Protein AF-A0A368H9A7-F1 (afdb_monomer_lite)

Secondary structure (DSSP, 8-state):
------SS---HHHHHHHHHH-B-TT---SEEEEEE--S--TTSPP---TBS--SEEEEEEETT---GGGS-TT-EEEEE-SS--HHHHHHHHHHHHSPPPP--SS-----PPP----EEEEEEEESTTTT-HHHHHHHHHHHHHHHHHHHHH-TT-EEEEEEEESS----HHHHHHT-BSSHHHHHHHHTT------SSPPPHHHHHHHHHH---TT---SEEEEEE--S--TTSPP---SS---SEEEEEE----

Foldseek 3Di:
DDDDDDPDDQDPQNVLVCQQADADPPQPEQEAEAEDQDQDCQPHAARHNPRHNHQEYEYEHEQQHDCPNNYDPQYHYQYAHNDGDVVSVVVRVCRRPPGGDDPDPDDDDDPDDPPDAALEEEEEEPALCPPVVVVLVVVLVVQLVVQQVSCVVRLQYWYFYDYFHQWDDDASVVSLVVTDNHSVSSNVVSVRTDGHDDPDTQDPQNNLVSQQADADPPLSGQEYEAEDQPPDCPPHDDNHRPHHNHPYYHYHHPDPD

pLDDT: mean 84.28, std 15.51, range [26.88, 98.06]

Structure (mmCIF, N/CA/C/O backbone):
data_AF-A0A368H9A7-F1
#
_entry.id   AF-A0A368H9A7-F1
#
loop_
_atom_site.group_PDB
_atom_site.id
_atom_site.type_symbol
_atom_site.label_atom_id
_atom_site.label_alt_id
_atom_site.label_comp_id
_atom_site.label_asym_id
_atom_site.label_entity_id
_atom_site.label_seq_id
_atom_site.pdbx_PDB_ins_code
_atom_site.Cartn_x
_atom_site.Cartn_y
_atom_site.Cartn_z
_atom_site.occupancy
_atom_site.B_iso_or_equiv
_atom_site.auth_seq_id
_atom_site.auth_comp_id
_atom_site.auth_asym_id
_atom_site.auth_atom_id
_atom_site.pdbx_PDB_model_num
ATOM 1 N N . MET A 1 1 ? 1.028 -13.524 -22.828 1.00 46.34 1 MET A N 1
ATOM 2 C CA . MET A 1 1 ? 0.717 -14.943 -22.575 1.00 46.34 1 MET A CA 1
ATOM 3 C C . MET A 1 1 ? 0.490 -15.567 -23.927 1.00 46.34 1 MET A C 1
ATOM 5 O O . MET A 1 1 ? -0.434 -15.137 -24.608 1.00 46.34 1 MET A O 1
ATOM 9 N N . ASP A 1 2 ? 1.355 -16.494 -24.313 1.00 58.50 2 ASP A N 1
ATOM 10 C CA . ASP A 1 2 ? 1.195 -17.240 -25.557 1.00 58.50 2 ASP A CA 1
ATOM 11 C C . ASP A 1 2 ? 0.226 -18.398 -25.306 1.00 58.50 2 ASP A C 1
ATOM 13 O O . ASP A 1 2 ? 0.235 -19.006 -24.234 1.00 58.50 2 ASP A O 1
ATOM 17 N N . TYR A 1 3 ? -0.682 -18.630 -26.251 1.00 75.88 3 TYR A N 1
ATOM 18 C CA . TYR A 1 3 ? -1.668 -19.700 -26.155 1.00 75.88 3 TYR A CA 1
ATOM 19 C C . TYR A 1 3 ? -1.078 -20.982 -26.737 1.00 75.88 3 TYR A C 1
ATOM 21 O O . TYR A 1 3 ? -0.715 -21.015 -27.912 1.00 75.88 3 TYR A O 1
ATOM 29 N N . GLU A 1 4 ? -1.029 -22.031 -25.923 1.00 81.50 4 GLU A N 1
ATOM 30 C CA . GLU A 1 4 ? -0.733 -23.388 -26.371 1.00 81.50 4 GLU A CA 1
ATOM 31 C C . GLU A 1 4 ? -2.031 -24.198 -26.401 1.00 81.50 4 GLU A C 1
ATOM 33 O O . GLU A 1 4 ? -2.772 -24.263 -25.415 1.00 81.50 4 GLU A O 1
ATOM 38 N N . GLU A 1 5 ? -2.326 -24.793 -27.554 1.00 81.75 5 GLU A N 1
ATOM 39 C CA . GLU A 1 5 ? -3.495 -25.647 -27.730 1.00 81.75 5 GLU A CA 1
ATOM 40 C C . GLU A 1 5 ? -3.264 -26.986 -27.017 1.00 81.75 5 GLU A C 1
ATOM 42 O O . GLU A 1 5 ? -2.227 -27.627 -27.185 1.00 81.75 5 GLU A O 1
ATOM 47 N N . MET A 1 6 ? -4.225 -27.396 -26.189 1.00 84.38 6 MET A N 1
ATOM 48 C CA . MET A 1 6 ? -4.141 -28.616 -25.389 1.00 84.38 6 MET A CA 1
ATOM 49 C C . MET A 1 6 ? -5.381 -29.472 -25.637 1.00 84.38 6 MET A C 1
ATOM 51 O O . MET A 1 6 ? -6.499 -29.014 -25.407 1.00 84.38 6 MET A O 1
ATOM 55 N N . ASP A 1 7 ? -5.177 -30.723 -26.058 1.00 81.38 7 ASP A N 1
ATOM 56 C CA . ASP A 1 7 ? -6.249 -31.625 -26.512 1.00 81.38 7 ASP A CA 1
ATOM 57 C C . ASP A 1 7 ? -7.302 -31.947 -25.439 1.00 81.38 7 ASP A C 1
ATOM 59 O O . ASP A 1 7 ? -8.456 -32.234 -25.754 1.00 81.38 7 ASP A O 1
ATOM 63 N N . ASN A 1 8 ? -6.922 -31.925 -24.158 1.00 82.75 8 ASN A N 1
ATOM 64 C CA . ASN A 1 8 ? -7.812 -32.280 -23.053 1.00 82.75 8 ASN A CA 1
ATOM 65 C C . ASN A 1 8 ? -7.681 -31.287 -21.885 1.00 82.75 8 ASN A C 1
ATOM 67 O O . ASN A 1 8 ? -6.998 -31.575 -20.895 1.00 82.75 8 ASN A O 1
ATOM 71 N N . PRO A 1 9 ? -8.291 -30.094 -21.995 1.00 85.88 9 PRO A N 1
ATOM 72 C CA . PRO A 1 9 ? -8.236 -29.088 -20.948 1.00 85.88 9 PRO A CA 1
ATOM 73 C C . PRO A 1 9 ? -9.013 -29.520 -19.702 1.00 85.88 9 PRO A C 1
ATOM 75 O O . PRO A 1 9 ? -10.075 -30.137 -19.776 1.00 85.88 9 PRO A O 1
ATOM 78 N N . LEU A 1 10 ? -8.508 -29.143 -18.525 1.00 87.62 10 LEU A N 1
ATOM 79 C CA . LEU A 1 10 ? -9.201 -29.398 -17.266 1.00 87.62 10 LEU A CA 1
ATOM 80 C C . LEU A 1 10 ? -10.522 -28.614 -17.222 1.00 87.62 10 LEU A C 1
ATOM 82 O O . LEU A 1 10 ? -10.540 -27.391 -17.089 1.00 87.62 10 LEU A O 1
ATOM 86 N N . HIS A 1 11 ? -11.646 -29.322 -17.300 1.00 91.31 11 HIS A N 1
ATOM 87 C CA . HIS A 1 11 ? -12.971 -28.711 -17.215 1.00 91.31 11 HIS A CA 1
ATOM 88 C C . HIS A 1 11 ? -13.277 -28.168 -15.810 1.00 91.31 11 HIS A C 1
ATOM 90 O O . HIS A 1 11 ? -12.861 -28.737 -14.802 1.00 91.31 11 HIS A O 1
ATOM 96 N N . THR A 1 12 ? -14.117 -27.129 -15.725 1.00 91.62 12 THR A N 1
ATOM 97 C CA . THR A 1 12 ? -14.517 -26.479 -14.459 1.00 91.62 12 THR A CA 1
ATOM 98 C C . THR A 1 12 ? -15.055 -27.469 -13.422 1.00 91.62 12 THR A C 1
ATOM 100 O O . THR A 1 12 ? -14.707 -27.382 -12.248 1.00 91.62 12 THR A O 1
ATOM 103 N N . LYS A 1 13 ? -15.848 -28.462 -13.848 1.00 93.38 13 LYS A N 1
ATOM 104 C CA . LYS A 1 13 ? -16.352 -29.528 -12.967 1.00 93.38 13 LYS A CA 1
ATOM 105 C C . LYS A 1 13 ? -15.222 -30.350 -12.342 1.00 93.38 13 LYS A C 1
ATOM 107 O O . LYS A 1 13 ? -15.250 -30.593 -11.139 1.00 93.38 13 LYS A O 1
ATOM 112 N N . ALA A 1 14 ? -14.241 -30.748 -13.149 1.00 92.88 14 ALA A N 1
ATOM 113 C CA . ALA A 1 14 ? -13.086 -31.512 -12.689 1.00 92.88 14 ALA A CA 1
ATOM 114 C C . ALA A 1 14 ? -12.177 -30.663 -11.785 1.00 92.88 14 ALA A C 1
ATOM 116 O O . ALA A 1 14 ? -11.682 -31.161 -10.779 1.00 92.88 14 ALA A O 1
ATOM 117 N N . ALA A 1 15 ? -12.029 -29.366 -12.076 1.00 94.19 15 ALA A N 1
ATOM 118 C CA . ALA A 1 15 ? -11.305 -28.436 -11.212 1.00 94.19 15 ALA A CA 1
ATOM 119 C C . ALA A 1 15 ? -11.956 -28.310 -9.823 1.00 94.19 15 ALA A C 1
ATOM 121 O O . ALA A 1 15 ? -11.265 -28.407 -8.812 1.00 94.19 15 ALA A O 1
ATOM 122 N N . ILE A 1 16 ? -13.286 -28.166 -9.752 1.00 94.88 16 ILE A N 1
ATOM 123 C CA . ILE A 1 16 ? -14.003 -28.118 -8.467 1.00 94.88 16 ILE A CA 1
ATOM 124 C C . ILE A 1 16 ? -13.878 -29.451 -7.716 1.00 94.88 16 ILE A C 1
ATOM 126 O O . ILE A 1 16 ? -13.700 -29.451 -6.503 1.00 94.88 16 ILE A O 1
ATOM 130 N N . GLN A 1 17 ? -13.925 -30.591 -8.411 1.00 94.19 17 GLN A N 1
ATOM 131 C CA . GLN A 1 17 ? -13.694 -31.898 -7.783 1.00 94.19 17 GLN A CA 1
ATOM 132 C C . GLN A 1 17 ? -12.288 -31.996 -7.179 1.00 94.19 17 GLN A C 1
ATOM 134 O O . GLN A 1 17 ? -12.159 -32.350 -6.012 1.00 94.19 17 GLN A O 1
ATOM 139 N N . ALA A 1 18 ? -11.255 -31.585 -7.919 1.00 93.81 18 ALA A N 1
ATOM 140 C CA . ALA A 1 18 ? -9.884 -31.560 -7.415 1.00 93.81 18 ALA A CA 1
ATOM 141 C C . ALA A 1 18 ? -9.729 -30.645 -6.187 1.00 93.81 18 ALA A C 1
ATOM 143 O O . ALA A 1 18 ? -9.066 -31.018 -5.223 1.00 93.81 18 ALA A O 1
ATOM 144 N N . ILE A 1 19 ? -10.386 -29.480 -6.189 1.00 94.38 19 ILE A N 1
ATOM 145 C CA . ILE A 1 19 ? -10.457 -28.583 -5.026 1.00 94.38 19 ILE A CA 1
ATOM 146 C C . ILE A 1 19 ? -11.149 -29.271 -3.842 1.00 94.38 19 ILE A C 1
ATOM 148 O O . ILE A 1 19 ? -10.686 -29.170 -2.710 1.00 94.38 19 ILE A O 1
ATOM 152 N N . ASN A 1 20 ? -12.246 -29.986 -4.081 1.00 94.19 20 ASN A N 1
ATOM 153 C CA . ASN A 1 20 ? -12.994 -30.658 -3.021 1.00 94.19 20 ASN A CA 1
ATOM 154 C C . ASN A 1 20 ? -12.208 -31.813 -2.379 1.00 94.19 20 ASN A C 1
ATOM 156 O O . ASN A 1 20 ? -12.362 -32.068 -1.180 1.00 94.19 20 ASN A O 1
ATOM 160 N N . ASP A 1 21 ? -11.362 -32.472 -3.172 1.00 93.38 21 ASP A N 1
ATOM 161 C CA . ASP A 1 21 ? -10.514 -33.589 -2.756 1.00 93.38 21 ASP A CA 1
ATOM 162 C C . ASP A 1 21 ? -9.164 -33.139 -2.173 1.00 93.38 21 ASP A C 1
ATOM 164 O O . ASP A 1 21 ? -8.462 -33.946 -1.551 1.00 93.38 21 ASP A O 1
ATOM 168 N N . MET A 1 22 ? -8.804 -31.858 -2.328 1.00 91.38 22 MET A N 1
ATOM 169 C CA . MET A 1 22 ? -7.530 -31.312 -1.863 1.00 91.38 22 MET A CA 1
ATOM 170 C C . MET A 1 22 ? -7.357 -31.479 -0.349 1.00 91.38 22 MET A C 1
ATOM 172 O O . MET A 1 22 ? -8.316 -31.384 0.420 1.00 91.38 22 MET A O 1
ATOM 176 N N . ARG A 1 23 ? -6.108 -31.685 0.081 1.00 91.00 23 ARG A N 1
ATOM 177 C CA . ARG A 1 23 ? -5.724 -31.786 1.494 1.00 91.00 23 ARG A CA 1
ATOM 178 C C . ARG A 1 23 ? -4.773 -30.667 1.873 1.00 91.00 23 ARG A C 1
ATOM 180 O O . ARG A 1 23 ? -3.846 -30.363 1.125 1.00 91.00 23 ARG A O 1
ATOM 187 N N . ASP A 1 24 ? -4.976 -30.109 3.058 1.00 87.75 24 ASP A N 1
ATOM 188 C CA . ASP A 1 24 ? -4.062 -29.137 3.652 1.00 87.75 24 ASP A CA 1
ATOM 189 C C . ASP A 1 24 ? -3.819 -29.471 5.125 1.00 87.75 24 ASP A C 1
ATOM 191 O O . ASP A 1 24 ? -4.250 -28.765 6.030 1.00 87.75 24 ASP A O 1
ATOM 195 N N . ASP A 1 25 ? -3.109 -30.576 5.359 1.00 84.75 25 ASP A N 1
ATOM 196 C CA . ASP A 1 25 ? -2.865 -31.137 6.698 1.00 84.75 25 ASP A CA 1
ATOM 197 C C . ASP A 1 25 ? -2.110 -30.175 7.640 1.00 84.75 25 ASP A C 1
ATOM 199 O O . ASP A 1 25 ? -2.072 -30.374 8.851 1.00 84.75 25 ASP A O 1
ATOM 203 N N . SER A 1 26 ? -1.483 -29.132 7.086 1.00 83.38 26 SER A N 1
ATOM 204 C CA . SER A 1 26 ? -0.755 -28.097 7.827 1.00 83.38 26 SER A CA 1
ATOM 205 C C . SER A 1 26 ? -1.545 -26.794 8.007 1.00 83.38 26 SER A C 1
ATOM 207 O O . SER A 1 26 ? -0.972 -25.832 8.516 1.00 83.38 26 SER A O 1
ATOM 209 N N . ASN A 1 27 ? -2.821 -26.739 7.593 1.00 82.44 27 ASN A N 1
ATOM 210 C CA . ASN A 1 27 ? -3.694 -25.560 7.697 1.00 82.44 27 ASN A CA 1
ATOM 211 C C . ASN A 1 27 ? -3.035 -24.261 7.186 1.00 82.44 27 ASN A C 1
ATOM 213 O O . ASN A 1 27 ? -3.071 -23.214 7.835 1.00 82.44 27 ASN A O 1
ATOM 217 N N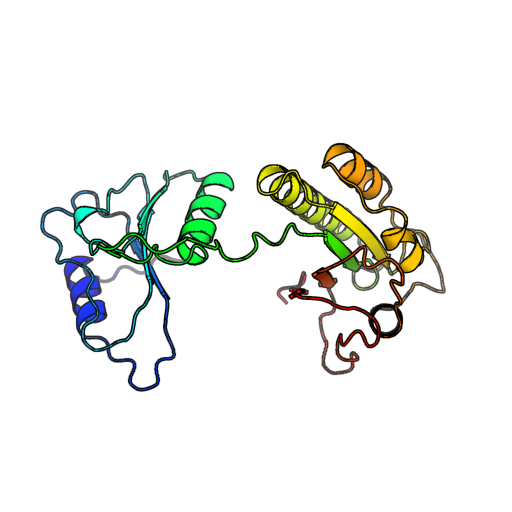 . ARG A 1 28 ? -2.378 -24.340 6.030 1.00 85.38 28 ARG A N 1
ATOM 218 C CA . ARG A 1 28 ? -1.684 -23.221 5.381 1.00 85.38 28 ARG A CA 1
ATOM 219 C C . ARG A 1 28 ? -2.641 -22.296 4.635 1.00 85.38 28 ARG A C 1
ATOM 221 O O . ARG A 1 28 ? -2.285 -21.150 4.371 1.00 85.38 28 ARG A O 1
ATOM 228 N N . ILE A 1 29 ? -3.822 -22.785 4.269 1.00 87.50 29 ILE A N 1
ATOM 229 C CA . ILE A 1 29 ? -4.813 -22.069 3.473 1.00 87.50 29 ILE A CA 1
ATOM 230 C C . ILE A 1 29 ? -6.062 -21.867 4.327 1.00 87.50 29 ILE A C 1
ATOM 232 O O . ILE A 1 29 ? -6.670 -22.827 4.778 1.00 87.50 29 ILE A O 1
ATOM 236 N N . ASN A 1 30 ? -6.477 -20.614 4.503 1.00 87.25 30 ASN A N 1
ATOM 237 C CA . ASN A 1 30 ? -7.733 -20.258 5.177 1.00 87.25 30 ASN A CA 1
ATOM 238 C C . ASN A 1 30 ? -8.748 -19.574 4.239 1.00 87.25 30 ASN A C 1
ATOM 240 O O . ASN A 1 30 ? -9.898 -19.349 4.617 1.00 87.25 30 ASN A O 1
ATOM 244 N N . CYS A 1 31 ? -8.338 -19.241 3.013 1.00 89.69 31 CYS A N 1
ATOM 245 C CA . CYS A 1 31 ? -9.157 -18.570 2.013 1.00 89.69 31 CYS A CA 1
ATOM 246 C C . CYS A 1 31 ? -8.920 -19.199 0.639 1.00 89.69 31 CYS A C 1
ATOM 248 O O . CYS A 1 31 ? -7.778 -19.302 0.193 1.00 89.69 31 CYS A O 1
ATOM 250 N N . LEU A 1 32 ? -9.998 -19.592 -0.035 1.00 93.94 32 LEU A N 1
ATOM 251 C CA . LEU A 1 32 ? -9.979 -20.080 -1.409 1.00 93.94 32 LEU A CA 1
ATOM 252 C C . LEU A 1 32 ? -10.663 -19.060 -2.319 1.00 93.94 32 LEU A C 1
ATOM 254 O O . LEU A 1 32 ? -11.802 -18.671 -2.062 1.00 93.94 32 LEU A O 1
ATOM 258 N N . VAL A 1 33 ? -9.987 -18.660 -3.397 1.00 95.81 33 VAL A N 1
ATOM 259 C CA . VAL A 1 33 ? -10.535 -17.753 -4.415 1.00 95.81 33 VAL A CA 1
ATOM 260 C C . VAL A 1 33 ? -10.596 -18.483 -5.753 1.00 95.81 33 VAL A C 1
ATOM 262 O O . VAL A 1 33 ? -9.569 -18.906 -6.278 1.00 95.81 33 VAL A O 1
ATOM 265 N N . PHE A 1 34 ? -11.799 -18.652 -6.297 1.00 96.12 34 PHE A N 1
ATOM 266 C CA . PHE A 1 34 ? -12.061 -19.412 -7.516 1.00 96.12 34 PHE A CA 1
ATOM 267 C C . PHE A 1 34 ? -12.532 -18.492 -8.642 1.00 96.12 34 PHE A C 1
ATOM 269 O O . PHE A 1 34 ? -13.633 -17.958 -8.574 1.00 96.12 34 PHE A O 1
ATOM 276 N N . PHE A 1 35 ? -11.726 -18.324 -9.689 1.00 94.25 35 PHE A N 1
ATOM 277 C CA . PHE A 1 35 ? -12.099 -17.542 -10.870 1.00 94.25 35 PHE A CA 1
ATOM 278 C C . PHE A 1 35 ? -12.665 -18.455 -11.958 1.00 94.25 35 PHE A C 1
ATOM 280 O O . PHE A 1 35 ? -12.060 -19.474 -12.293 1.00 94.25 35 PHE A O 1
ATOM 287 N N . SER A 1 36 ? -13.809 -18.096 -12.541 1.00 90.81 36 SER A N 1
ATOM 288 C CA . SER A 1 36 ? -14.383 -18.850 -13.659 1.00 90.81 36 SER A CA 1
ATOM 289 C C . SER A 1 36 ? -15.215 -17.973 -14.585 1.00 90.81 36 SER A C 1
ATOM 291 O O . SER A 1 36 ? -15.968 -17.124 -14.125 1.00 90.81 36 SER A O 1
ATOM 293 N N . ALA A 1 37 ? -15.113 -18.218 -15.891 1.00 89.12 37 ALA A N 1
ATOM 294 C CA . ALA A 1 37 ? -15.945 -17.595 -16.924 1.00 89.12 37 ALA A CA 1
ATOM 295 C C . ALA A 1 37 ? -17.101 -18.508 -17.392 1.00 89.12 37 ALA A C 1
ATOM 297 O O . ALA A 1 37 ? -17.666 -18.293 -18.468 1.00 89.12 37 ALA A O 1
ATOM 298 N N . VAL A 1 38 ? -17.414 -19.575 -16.641 1.00 88.75 38 VAL A N 1
ATOM 299 C CA . VAL A 1 38 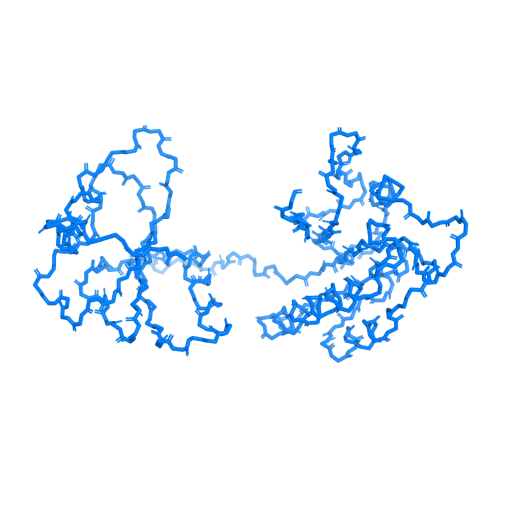? -18.442 -20.554 -17.027 1.00 88.75 38 VAL A CA 1
ATOM 300 C C . VAL A 1 38 ? -19.811 -19.882 -17.162 1.00 88.75 38 VAL A C 1
ATOM 302 O O . VAL A 1 38 ? -20.247 -19.147 -16.283 1.00 88.75 38 VAL A O 1
ATOM 305 N N . LYS A 1 39 ? -20.491 -20.123 -18.287 1.00 82.94 39 LYS A N 1
ATOM 306 C CA . LYS A 1 39 ? -21.781 -19.480 -18.586 1.00 82.94 39 LYS A CA 1
ATOM 307 C C . LYS A 1 39 ? -22.975 -20.171 -17.942 1.00 82.94 39 LYS A C 1
ATOM 309 O O . LYS A 1 39 ? -23.963 -19.509 -17.657 1.00 82.94 39 LYS A O 1
ATOM 314 N N . ASP A 1 40 ? -22.867 -21.473 -17.694 1.00 82.44 40 ASP A N 1
ATOM 315 C CA . ASP A 1 40 ? -23.868 -22.244 -16.961 1.00 82.44 40 ASP A CA 1
ATOM 316 C C . ASP A 1 40 ? -23.196 -23.047 -15.847 1.00 82.44 40 ASP A C 1
ATOM 318 O O . ASP A 1 40 ? -22.456 -24.003 -16.093 1.00 82.44 40 ASP A O 1
ATOM 322 N N . ALA A 1 41 ? -23.456 -22.633 -14.611 1.00 86.12 41 ALA A N 1
ATOM 323 C CA . ALA A 1 41 ? -22.941 -23.271 -13.411 1.00 86.12 41 ALA A CA 1
ATOM 324 C C . ALA A 1 41 ? -23.926 -24.279 -12.785 1.00 86.12 41 ALA A C 1
ATOM 326 O O . ALA A 1 41 ? -23.575 -24.947 -11.815 1.00 86.12 41 ALA A O 1
ATOM 327 N N . SER A 1 42 ? -25.131 -24.447 -13.340 1.00 83.00 42 SER A N 1
ATOM 328 C CA . SER A 1 42 ? -26.225 -25.227 -12.733 1.00 83.00 42 SER A CA 1
ATOM 329 C C . SER A 1 42 ? -25.896 -26.715 -12.553 1.00 83.00 42 SER A C 1
ATOM 331 O O . SER A 1 42 ? -26.413 -27.369 -11.653 1.00 83.00 42 SER A O 1
ATOM 333 N N . ASN A 1 43 ? -25.019 -27.255 -13.406 1.00 88.12 43 ASN A N 1
ATOM 334 C CA . ASN A 1 43 ? -24.586 -28.658 -13.382 1.00 88.12 43 ASN A CA 1
ATOM 335 C C . ASN A 1 43 ? -23.226 -28.868 -12.692 1.00 88.12 43 ASN A C 1
ATOM 337 O O . ASN A 1 43 ? -22.668 -29.975 -12.725 1.00 88.12 43 ASN A O 1
ATOM 341 N N . LEU A 1 44 ? -22.654 -27.809 -12.114 1.00 92.12 44 LEU A N 1
ATOM 342 C CA . LEU A 1 44 ? -21.384 -27.881 -11.410 1.00 92.12 44 LEU A CA 1
ATOM 343 C C . LEU A 1 44 ? -21.596 -28.314 -9.955 1.00 92.12 44 LEU A C 1
ATOM 345 O O . LEU A 1 44 ? -22.583 -27.936 -9.325 1.00 92.12 44 LEU A O 1
ATOM 349 N N . PRO A 1 45 ? -20.676 -29.117 -9.398 1.00 93.69 45 PRO A N 1
ATOM 350 C CA . PRO A 1 45 ? -20.701 -29.423 -7.980 1.00 93.69 45 PRO A CA 1
ATOM 351 C C . PRO A 1 45 ? -20.408 -28.164 -7.161 1.00 93.69 45 PRO A C 1
ATOM 353 O O . PRO A 1 45 ? -19.708 -27.256 -7.605 1.00 93.69 45 PRO A O 1
ATOM 356 N N . GLN A 1 46 ? -20.900 -28.153 -5.928 1.00 95.00 46 GLN A N 1
ATOM 357 C CA . GLN A 1 46 ? -20.564 -27.122 -4.959 1.00 95.00 46 GLN A CA 1
ATOM 358 C C . GLN A 1 46 ? -19.090 -27.241 -4.529 1.00 95.00 46 GLN A C 1
ATOM 360 O O . GLN A 1 46 ? -18.588 -28.349 -4.313 1.00 95.00 46 GLN A O 1
ATOM 365 N N . ILE A 1 47 ? -18.407 -26.109 -4.369 1.00 94.31 47 ILE A N 1
ATOM 366 C CA . ILE A 1 47 ? -17.058 -25.999 -3.813 1.00 94.31 47 ILE A CA 1
ATOM 367 C C . ILE A 1 47 ? -17.156 -26.208 -2.300 1.00 94.31 47 ILE A C 1
ATOM 369 O O . ILE A 1 47 ? -17.695 -25.384 -1.564 1.00 94.31 47 ILE A O 1
ATOM 373 N N . ASN A 1 48 ? -16.659 -27.345 -1.837 1.00 91.88 48 ASN A N 1
ATOM 374 C CA . ASN A 1 48 ? -16.660 -27.763 -0.446 1.00 91.88 48 ASN A CA 1
ATOM 375 C C . ASN A 1 48 ? -15.436 -28.659 -0.167 1.00 91.88 48 ASN A C 1
ATOM 377 O O . ASN A 1 48 ? -15.560 -29.889 -0.199 1.00 91.88 48 ASN A O 1
ATOM 381 N N . PRO A 1 49 ? -14.253 -28.062 0.073 1.00 90.50 49 PRO A N 1
ATOM 382 C CA . PRO A 1 49 ? -13.030 -28.787 0.407 1.00 90.50 49 PRO A CA 1
ATOM 383 C C . PRO A 1 49 ? -13.174 -29.485 1.757 1.00 90.50 49 PRO A C 1
ATOM 385 O O . PRO A 1 49 ? -13.074 -28.864 2.809 1.00 90.50 49 PRO A O 1
ATOM 388 N N . LYS A 1 50 ? -13.432 -30.795 1.742 1.00 83.50 50 LYS A N 1
ATOM 389 C CA . LYS A 1 50 ? -13.729 -31.543 2.978 1.00 83.50 50 LYS A CA 1
ATOM 390 C C . LYS A 1 50 ? -12.487 -31.832 3.813 1.00 83.50 50 LYS A C 1
ATOM 392 O O . LYS A 1 50 ? -12.599 -32.027 5.019 1.00 83.50 50 LYS A O 1
ATOM 397 N N . ASN A 1 51 ? -11.323 -31.879 3.168 1.00 87.38 51 ASN A N 1
ATOM 398 C CA . ASN A 1 51 ? -10.055 -32.241 3.799 1.00 87.38 51 ASN A CA 1
ATOM 399 C C . ASN A 1 51 ? -9.113 -31.033 3.974 1.00 87.38 51 ASN A C 1
ATOM 401 O O . ASN A 1 51 ? -7.914 -31.212 4.187 1.00 87.38 51 ASN A O 1
ATOM 405 N N . ALA A 1 52 ? -9.637 -29.809 3.867 1.00 87.06 52 ALA A N 1
ATOM 406 C CA . ALA A 1 52 ? -8.901 -28.572 4.107 1.00 87.06 52 ALA A CA 1
ATOM 407 C C . ALA A 1 52 ? -9.756 -27.623 4.956 1.00 87.06 52 ALA A C 1
ATOM 409 O O . ALA A 1 52 ? -10.949 -27.458 4.700 1.00 87.06 52 ALA A O 1
ATOM 410 N N . GLN A 1 53 ? -9.161 -26.996 5.973 1.00 84.81 53 GLN A N 1
ATOM 411 C CA . GLN A 1 53 ? -9.865 -26.056 6.851 1.00 84.81 53 GLN A CA 1
ATOM 412 C C . GLN A 1 53 ? -9.964 -24.674 6.197 1.00 84.81 53 GLN A C 1
ATOM 414 O O . GLN A 1 53 ? -9.221 -23.753 6.520 1.00 84.81 53 GLN A O 1
ATOM 419 N N . ILE A 1 54 ? -10.887 -24.542 5.246 1.00 88.00 54 ILE A N 1
ATOM 420 C CA . ILE A 1 54 ? -11.117 -23.289 4.528 1.00 88.00 54 ILE A CA 1
ATOM 421 C C . ILE A 1 54 ? -12.207 -22.477 5.230 1.00 88.00 54 ILE A C 1
ATOM 423 O O . ILE A 1 54 ? -13.391 -22.802 5.153 1.00 88.00 54 ILE A O 1
ATOM 427 N N . ASP A 1 55 ? -11.810 -21.379 5.871 1.00 85.81 55 ASP A N 1
ATOM 428 C CA . ASP A 1 55 ? -12.736 -20.468 6.553 1.00 85.81 55 ASP A CA 1
ATOM 429 C C . ASP A 1 55 ? -13.575 -19.646 5.567 1.00 85.81 55 ASP A C 1
ATOM 431 O O . ASP A 1 55 ? -14.685 -19.205 5.884 1.00 85.81 55 ASP A O 1
ATOM 435 N N . LYS A 1 56 ? -13.029 -19.390 4.371 1.00 87.75 56 LYS A N 1
ATOM 436 C CA . LYS A 1 56 ? -13.633 -18.496 3.386 1.00 87.75 56 LYS A CA 1
ATOM 437 C C . LYS A 1 56 ? -13.475 -18.991 1.960 1.00 87.75 56 LYS A C 1
ATOM 439 O O . LYS A 1 56 ? -12.375 -19.309 1.521 1.00 87.75 56 LYS A O 1
ATOM 444 N N . ILE A 1 57 ? -14.576 -18.956 1.217 1.00 93.56 57 ILE A N 1
ATOM 445 C CA . ILE A 1 57 ? -14.603 -19.272 -0.210 1.00 93.56 57 ILE A CA 1
ATOM 446 C C . ILE A 1 57 ? -15.167 -18.067 -0.956 1.00 93.56 57 ILE A C 1
ATOM 448 O O . ILE A 1 57 ? -16.277 -17.619 -0.669 1.00 93.56 57 ILE A O 1
ATOM 452 N N . VAL A 1 58 ? -14.400 -17.544 -1.907 1.00 94.12 58 VAL A N 1
ATOM 453 C CA . VAL A 1 58 ? -14.809 -16.467 -2.810 1.00 94.12 58 VAL A CA 1
ATOM 454 C C . VAL A 1 58 ? -14.828 -17.019 -4.231 1.00 94.12 58 VAL A C 1
ATOM 456 O O . VAL A 1 58 ? -13.813 -17.528 -4.694 1.00 94.12 58 VAL A O 1
ATOM 459 N N . ALA A 1 59 ? -15.952 -16.923 -4.939 1.00 94.25 59 ALA A N 1
ATOM 460 C CA . ALA A 1 59 ? -16.020 -17.252 -6.362 1.00 94.25 59 ALA A CA 1
ATOM 461 C C . ALA A 1 59 ? -16.158 -15.972 -7.191 1.00 94.25 59 ALA A C 1
ATOM 463 O O . ALA A 1 59 ? -17.087 -15.193 -6.987 1.00 94.25 59 ALA A O 1
ATOM 464 N N . VAL A 1 60 ? -15.236 -15.763 -8.127 1.00 95.06 60 VAL A N 1
ATOM 465 C CA . VAL A 1 60 ? -15.210 -14.612 -9.026 1.00 95.06 60 VAL A CA 1
ATOM 466 C C . VAL A 1 60 ? -15.658 -15.040 -10.421 1.00 95.06 60 VAL A C 1
ATOM 468 O O . VAL A 1 60 ? -14.951 -15.758 -11.132 1.00 95.06 60 VAL A O 1
ATOM 471 N N . GLY A 1 61 ? -16.853 -14.604 -10.803 1.00 91.31 61 GLY A N 1
ATOM 472 C CA . GLY A 1 61 ? -17.443 -14.849 -12.109 1.00 91.31 61 GLY A CA 1
ATOM 473 C C . GLY A 1 61 ? -16.931 -13.855 -13.141 1.00 91.31 61 GLY A C 1
ATOM 474 O O . GLY A 1 61 ? -17.307 -12.688 -13.114 1.00 91.31 61 GLY A O 1
ATOM 475 N N . LEU A 1 62 ? -16.080 -14.311 -14.054 1.00 88.00 62 LEU A N 1
ATOM 476 C CA . LEU A 1 62 ? -15.565 -13.506 -15.158 1.00 88.00 62 LEU A CA 1
ATOM 477 C C . LEU A 1 62 ? -16.612 -13.376 -16.268 1.00 88.00 62 LEU A C 1
ATOM 479 O O . LEU A 1 62 ? -17.369 -14.310 -16.534 1.00 88.00 62 LEU A O 1
ATOM 483 N N . ASP A 1 63 ? -16.615 -12.231 -16.951 1.00 85.44 63 ASP A N 1
ATOM 484 C CA . ASP A 1 63 ? -17.561 -11.930 -18.031 1.00 85.44 63 ASP A CA 1
ATOM 485 C C . ASP A 1 63 ? -19.024 -12.152 -17.603 1.00 85.44 63 ASP A C 1
ATOM 487 O O . ASP A 1 63 ? -19.805 -12.843 -18.266 1.00 85.44 63 ASP A O 1
ATOM 491 N N . ASN A 1 64 ? -19.355 -11.584 -16.441 1.00 76.94 64 ASN A N 1
ATOM 492 C CA . ASN A 1 64 ? -20.663 -11.629 -15.792 1.00 76.94 64 ASN A CA 1
ATOM 493 C C . ASN A 1 64 ? -21.185 -13.047 -15.484 1.00 76.94 64 ASN A C 1
ATOM 495 O O . ASN A 1 64 ? -22.394 -13.252 -15.385 1.00 76.94 64 ASN A O 1
ATOM 499 N N . ALA A 1 65 ? -20.300 -14.040 -15.349 1.00 83.56 65 ALA A N 1
ATOM 500 C CA . ALA A 1 65 ? -20.693 -15.375 -14.907 1.00 83.56 65 ALA A CA 1
ATOM 501 C C . ALA A 1 65 ? -21.299 -15.332 -13.489 1.00 83.56 65 ALA A C 1
ATOM 503 O O . ALA A 1 65 ? -20.803 -14.617 -12.612 1.00 83.56 65 ALA A O 1
ATOM 504 N N . ASP A 1 66 ? -22.359 -16.110 -13.261 1.00 84.00 66 ASP A N 1
ATOM 505 C CA . ASP A 1 66 ? -22.961 -16.296 -11.938 1.00 84.00 66 ASP A CA 1
ATOM 506 C C . ASP A 1 66 ? -22.485 -17.619 -11.329 1.00 84.00 66 ASP A C 1
ATOM 508 O O . ASP A 1 66 ? -22.743 -18.702 -11.854 1.00 84.00 66 ASP A O 1
ATOM 512 N N . LEU A 1 67 ? -21.771 -17.514 -10.208 1.00 88.44 67 LEU A N 1
ATOM 513 C CA . LEU A 1 67 ? -21.182 -18.643 -9.490 1.00 88.44 67 LEU A CA 1
ATOM 514 C C . LEU A 1 67 ? -21.847 -18.890 -8.128 1.00 88.44 67 LEU A C 1
ATOM 516 O O . LEU A 1 67 ? -21.338 -19.685 -7.341 1.00 88.44 67 LEU A O 1
ATOM 520 N N . ASN A 1 68 ? -22.980 -18.249 -7.821 1.00 84.56 68 ASN A N 1
ATOM 521 C CA . ASN A 1 68 ? -23.657 -18.453 -6.534 1.00 84.56 68 ASN A CA 1
ATOM 522 C C . ASN A 1 68 ? -24.023 -19.925 -6.295 1.00 84.56 68 ASN A C 1
ATOM 524 O O . ASN A 1 68 ? -23.873 -20.430 -5.187 1.00 84.56 68 ASN A O 1
ATOM 528 N N . VAL A 1 69 ? -24.446 -20.632 -7.346 1.00 83.62 69 VAL A N 1
ATOM 529 C CA . VAL A 1 69 ? -24.884 -22.036 -7.266 1.00 83.62 69 VAL A CA 1
ATOM 530 C C . VAL A 1 69 ? -23.763 -23.019 -6.914 1.00 83.62 69 VAL A C 1
ATOM 532 O O . VAL A 1 69 ? -24.049 -24.116 -6.442 1.00 83.62 69 VAL A O 1
ATOM 535 N N . VAL A 1 70 ? -22.494 -22.639 -7.108 1.00 89.69 70 VAL A N 1
ATOM 536 C CA . VAL A 1 70 ? -21.345 -23.490 -6.756 1.00 89.69 70 VAL A CA 1
ATOM 537 C C . VAL A 1 70 ? -20.781 -23.185 -5.375 1.00 89.69 70 VAL A C 1
ATOM 539 O O . VAL A 1 70 ? -19.832 -23.838 -4.952 1.00 89.69 70 VAL A O 1
ATOM 542 N N . LEU A 1 71 ? -21.325 -22.214 -4.648 1.00 88.38 71 LEU A N 1
ATOM 543 C CA . LEU A 1 71 ? -20.817 -21.832 -3.335 1.00 88.38 71 LEU A CA 1
ATOM 544 C C . LEU A 1 71 ? -21.612 -22.478 -2.193 1.00 88.38 71 LEU A C 1
ATOM 546 O O . LEU A 1 71 ? -22.812 -22.718 -2.318 1.00 88.38 71 LEU A O 1
ATOM 550 N N . PRO A 1 72 ? -20.971 -22.736 -1.040 1.00 85.75 72 PRO A N 1
ATOM 551 C CA . PRO A 1 72 ? -21.694 -22.986 0.198 1.00 85.75 72 PRO A CA 1
ATOM 552 C C . PRO A 1 72 ? -22.372 -21.719 0.711 1.00 85.75 72 PRO A C 1
ATOM 554 O O . PRO A 1 72 ? -22.048 -20.606 0.305 1.00 85.75 72 PRO A O 1
ATOM 557 N N . SER A 1 73 ? -23.275 -21.883 1.678 1.00 75.81 73 SER A N 1
ATOM 558 C CA . SER A 1 73 ? -24.049 -20.787 2.274 1.00 75.81 73 SER A CA 1
ATOM 559 C C . SER A 1 73 ? -23.202 -19.667 2.896 1.00 75.81 73 SER A C 1
ATOM 561 O O . SER A 1 73 ? -23.702 -18.565 3.093 1.00 75.81 73 SER A O 1
ATOM 563 N N . ASN A 1 74 ? -21.943 -19.941 3.245 1.00 73.62 74 ASN A N 1
ATOM 564 C CA . ASN A 1 74 ? -20.979 -18.976 3.783 1.00 73.62 74 ASN A CA 1
ATOM 565 C C . ASN A 1 74 ? -19.974 -18.450 2.737 1.00 73.62 74 ASN A C 1
ATOM 567 O O . ASN A 1 74 ? -19.080 -17.682 3.096 1.00 73.62 74 ASN A O 1
ATOM 571 N N . GLY A 1 75 ? -20.083 -18.880 1.478 1.00 83.94 75 GLY A N 1
ATOM 572 C CA . GLY A 1 75 ? -19.262 -18.390 0.376 1.00 83.94 75 GLY A CA 1
ATOM 573 C C . GLY A 1 75 ? -19.723 -17.022 -0.130 1.00 83.94 75 GLY A C 1
ATOM 574 O O . GLY A 1 75 ? -20.852 -16.598 0.114 1.00 83.94 75 GLY A O 1
ATOM 575 N N . ILE A 1 76 ? -18.844 -16.321 -0.847 1.00 88.75 76 ILE A N 1
ATOM 576 C CA . ILE A 1 76 ? -19.135 -15.014 -1.451 1.00 88.75 76 ILE A CA 1
ATOM 577 C C . ILE A 1 76 ? -18.937 -15.107 -2.964 1.00 88.75 76 ILE A C 1
ATOM 579 O O . ILE A 1 76 ? -17.834 -15.401 -3.419 1.00 88.75 76 ILE A O 1
ATOM 583 N N . ALA A 1 77 ? -19.980 -14.830 -3.747 1.00 90.00 77 ALA A N 1
ATOM 584 C CA . ALA A 1 77 ? -19.852 -14.660 -5.192 1.00 90.00 77 ALA A CA 1
ATOM 585 C C . ALA A 1 77 ? -19.629 -13.183 -5.534 1.00 90.00 77 ALA A C 1
ATOM 587 O O . ALA A 1 77 ? -20.312 -12.306 -5.003 1.00 90.00 77 ALA A O 1
ATOM 588 N N . VAL A 1 78 ? -18.706 -12.914 -6.452 1.00 89.94 78 VAL A N 1
ATOM 589 C CA . VAL A 1 78 ? -18.502 -11.598 -7.066 1.00 89.94 78 VAL A CA 1
ATOM 590 C C . VAL A 1 78 ? -18.523 -11.789 -8.574 1.00 89.94 78 VAL A C 1
ATOM 592 O O . VAL A 1 78 ? -17.732 -12.561 -9.102 1.00 89.94 78 VAL A O 1
ATOM 595 N N . SER A 1 79 ? -19.425 -11.113 -9.277 1.00 85.25 79 SER A N 1
ATOM 596 C CA . SER A 1 79 ? -19.474 -11.155 -10.740 1.00 85.25 79 SER A CA 1
ATOM 597 C C . SER A 1 79 ? -18.820 -9.900 -11.302 1.00 85.25 79 SER A C 1
ATOM 599 O O . SER A 1 79 ? -19.097 -8.800 -10.822 1.00 85.25 79 SER A O 1
ATOM 601 N N . VAL A 1 80 ? -17.933 -10.060 -12.283 1.00 81.00 80 VAL A N 1
ATOM 602 C CA . VAL A 1 80 ? -17.198 -8.957 -12.906 1.00 81.00 80 VAL A CA 1
ATOM 603 C C . VAL A 1 80 ? -17.369 -8.980 -14.427 1.00 81.00 80 VAL A C 1
ATOM 605 O O . VAL A 1 80 ? -17.324 -10.052 -15.043 1.00 81.00 80 VAL A O 1
ATOM 608 N N . PRO A 1 81 ? -17.554 -7.817 -15.072 1.00 74.06 81 PRO A N 1
ATOM 609 C CA . PRO A 1 81 ? -17.666 -7.744 -16.522 1.00 74.06 81 PRO A CA 1
ATOM 610 C C . PRO A 1 81 ? -16.324 -8.052 -17.197 1.00 74.06 81 PRO A C 1
ATOM 612 O O . PRO A 1 81 ? -15.260 -7.955 -16.587 1.00 74.06 81 PRO A O 1
ATOM 615 N N . LYS A 1 82 ? -16.363 -8.384 -18.494 1.00 72.00 82 LYS A N 1
ATOM 616 C CA . LYS A 1 82 ? -15.158 -8.619 -19.312 1.00 72.00 82 LYS A CA 1
ATOM 617 C C . LYS A 1 82 ? -14.182 -7.437 -19.282 1.00 72.00 82 LYS A C 1
ATOM 619 O O . LYS A 1 82 ? -12.973 -7.638 -19.257 1.00 72.00 82 LYS A O 1
ATOM 624 N N . HIS A 1 83 ? -14.724 -6.221 -19.273 1.00 72.69 83 HIS A N 1
ATOM 625 C CA . HIS A 1 83 ? -13.987 -4.977 -19.075 1.00 72.69 83 HIS A CA 1
ATOM 626 C C . HIS A 1 83 ? -14.268 -4.477 -17.662 1.00 72.69 83 HIS A C 1
ATOM 628 O O . HIS A 1 83 ? -15.228 -3.743 -17.430 1.00 72.69 83 HIS A O 1
ATOM 634 N N . PHE A 1 84 ? -13.483 -4.969 -16.710 1.00 67.38 84 PHE A N 1
ATOM 635 C CA . PHE A 1 84 ? -13.615 -4.598 -15.311 1.00 67.38 84 PHE A CA 1
ATOM 636 C C . PHE A 1 84 ? -12.958 -3.239 -15.034 1.00 67.38 84 PHE A C 1
ATOM 638 O O . PHE A 1 84 ? -12.108 -2.763 -15.780 1.00 67.38 84 PHE A O 1
ATOM 645 N N . LEU A 1 85 ? -13.401 -2.627 -13.943 1.00 68.06 85 LEU A N 1
ATOM 646 C CA . LEU A 1 85 ? -12.896 -1.367 -13.391 1.00 68.06 85 LEU A CA 1
ATOM 647 C C . LEU A 1 85 ? -12.299 -1.653 -12.012 1.00 68.06 85 LEU A C 1
ATOM 649 O O . LEU A 1 85 ? -12.629 -2.683 -11.416 1.00 68.06 85 LEU A O 1
ATOM 653 N N . ASP A 1 86 ? -11.541 -0.714 -11.457 1.00 63.47 86 ASP A N 1
ATOM 654 C CA . ASP A 1 86 ? -10.946 -0.848 -10.118 1.00 63.47 86 ASP A CA 1
ATOM 655 C C . ASP A 1 86 ? -11.991 -1.101 -9.028 1.00 63.47 86 ASP A C 1
ATOM 657 O O . ASP A 1 86 ? -11.769 -1.881 -8.104 1.00 63.47 86 ASP A O 1
ATOM 661 N N . SER A 1 87 ? -13.203 -0.564 -9.187 1.00 60.72 87 SER A N 1
ATOM 662 C CA . SER A 1 87 ? -14.328 -0.853 -8.292 1.00 60.72 87 SER A CA 1
ATOM 663 C C . SER A 1 87 ? -14.672 -2.347 -8.212 1.00 60.72 87 SER A C 1
ATOM 665 O O . SER A 1 87 ? -15.026 -2.838 -7.140 1.00 60.72 87 SER A O 1
ATOM 667 N N . HIS A 1 88 ? -14.524 -3.097 -9.306 1.00 70.25 88 HIS A N 1
ATOM 668 C CA . HIS A 1 88 ? -14.731 -4.546 -9.332 1.00 70.25 88 HIS A CA 1
ATOM 669 C C . HIS A 1 88 ? -13.572 -5.291 -8.657 1.00 70.25 88 HIS A C 1
ATOM 671 O O . HIS A 1 88 ? -13.797 -6.274 -7.950 1.00 70.25 88 HIS A O 1
ATOM 677 N N . VAL A 1 89 ? -12.338 -4.798 -8.803 1.00 78.19 89 VAL A N 1
ATOM 678 C CA . VAL A 1 89 ? -11.170 -5.325 -8.076 1.00 78.19 89 VAL A CA 1
ATOM 679 C C . VAL A 1 89 ? -11.364 -5.127 -6.571 1.00 78.19 89 VAL A C 1
ATOM 681 O O . VAL A 1 89 ? -11.235 -6.075 -5.794 1.00 78.19 89 VAL A O 1
ATOM 684 N N . ASN A 1 90 ? -11.800 -3.935 -6.162 1.00 71.94 90 ASN A N 1
ATOM 685 C CA . ASN A 1 90 ? -12.104 -3.599 -4.774 1.00 71.94 90 ASN A CA 1
ATOM 686 C C . ASN A 1 90 ? -13.218 -4.478 -4.186 1.00 71.94 90 ASN A C 1
ATOM 688 O O . ASN A 1 90 ? -13.148 -4.852 -3.011 1.00 71.94 90 ASN A O 1
ATOM 692 N N . GLN A 1 91 ? -14.214 -4.877 -4.982 1.00 70.25 91 GLN A N 1
ATOM 693 C CA . GLN A 1 91 ? -15.233 -5.846 -4.561 1.00 70.25 91 GLN A CA 1
ATOM 694 C C . GLN A 1 91 ? -14.638 -7.234 -4.287 1.00 70.25 91 GLN A C 1
ATOM 696 O O . GLN A 1 91 ? -14.962 -7.837 -3.260 1.00 70.25 91 GLN A O 1
ATOM 701 N N . ILE A 1 92 ? -13.739 -7.723 -5.148 1.00 81.62 92 ILE A N 1
ATOM 702 C CA . ILE A 1 92 ? -13.048 -9.008 -4.952 1.00 81.62 92 ILE A CA 1
ATOM 703 C C . ILE A 1 92 ? -12.170 -8.953 -3.695 1.00 81.62 92 ILE A C 1
ATOM 705 O O . ILE A 1 92 ? -12.283 -9.817 -2.824 1.00 81.62 92 ILE A O 1
ATOM 709 N N . VAL A 1 93 ? -11.342 -7.913 -3.550 1.00 83.12 93 VAL A N 1
ATOM 710 C CA . VAL A 1 93 ? -10.477 -7.718 -2.373 1.00 83.12 93 VAL A CA 1
ATOM 711 C C . VAL A 1 93 ? -11.316 -7.633 -1.099 1.00 83.12 93 VAL A C 1
ATOM 713 O O . VAL A 1 93 ? -11.012 -8.287 -0.100 1.00 83.12 93 VAL A O 1
ATOM 716 N N . SER A 1 94 ? -12.427 -6.898 -1.136 1.00 77.69 94 SER A N 1
ATOM 717 C CA . SER A 1 94 ? -13.358 -6.808 -0.011 1.00 77.69 94 SER A CA 1
ATOM 718 C C . SER A 1 94 ? -13.960 -8.166 0.341 1.00 77.69 94 SER A C 1
ATOM 720 O O . SER A 1 94 ? -14.020 -8.504 1.523 1.00 77.69 94 SER A O 1
ATOM 722 N N . ALA A 1 95 ? -14.356 -8.975 -0.645 1.00 84.31 95 ALA A N 1
ATOM 723 C CA . ALA A 1 95 ? -14.839 -10.336 -0.412 1.00 84.31 95 ALA A CA 1
ATOM 724 C C . ALA A 1 95 ? -13.765 -11.201 0.268 1.00 84.31 95 ALA A C 1
ATOM 726 O O . ALA A 1 95 ? -14.045 -11.848 1.278 1.00 84.31 95 ALA A O 1
ATOM 727 N N . ILE A 1 96 ? -12.514 -11.132 -0.199 1.00 85.19 96 ILE A N 1
ATOM 728 C CA . ILE A 1 96 ? -11.372 -11.865 0.372 1.00 85.19 96 ILE A CA 1
ATOM 729 C C . ILE A 1 96 ? -11.064 -11.417 1.805 1.00 85.19 96 ILE A C 1
ATOM 731 O O . ILE A 1 96 ? -10.750 -12.251 2.653 1.00 85.19 96 ILE A O 1
ATOM 735 N N . MET A 1 97 ? -11.196 -10.128 2.122 1.00 82.19 97 MET A N 1
ATOM 736 C CA . MET A 1 97 ? -10.812 -9.572 3.427 1.00 82.19 97 MET A CA 1
ATOM 737 C C . MET A 1 97 ? -11.946 -9.595 4.466 1.00 82.19 97 MET A C 1
ATOM 739 O O . MET A 1 97 ? -11.690 -9.735 5.665 1.00 82.19 97 MET A O 1
ATOM 743 N N . LYS A 1 98 ? -13.217 -9.532 4.050 1.00 68.31 98 LYS A N 1
ATOM 744 C CA . LYS A 1 98 ? -14.382 -9.436 4.952 1.00 68.31 98 LYS A CA 1
ATOM 745 C C . LYS A 1 98 ? -14.609 -10.731 5.733 1.00 68.31 98 LYS A C 1
ATOM 747 O O . LYS A 1 98 ? -14.879 -11.764 5.134 1.00 68.31 98 LYS A O 1
ATOM 752 N N . LYS A 1 99 ? -14.475 -10.711 7.064 1.00 48.09 99 LYS A N 1
ATOM 753 C CA . LYS A 1 99 ? -14.706 -11.897 7.917 1.00 48.09 99 LYS A CA 1
ATOM 754 C C . LYS A 1 99 ? -16.107 -12.490 7.657 1.00 48.09 99 LYS A C 1
ATOM 756 O O . LYS A 1 99 ? -17.052 -11.702 7.575 1.00 48.09 99 LYS A O 1
ATOM 761 N N . PRO A 1 100 ? -16.261 -13.826 7.549 1.00 42.47 100 PRO A N 1
ATOM 762 C CA . PRO A 1 100 ? -17.579 -14.449 7.467 1.00 42.47 100 PRO A CA 1
ATOM 763 C C . PRO A 1 100 ? -18.433 -14.015 8.662 1.00 42.47 100 PRO A C 1
ATOM 765 O O . PRO A 1 100 ? -17.948 -13.978 9.797 1.00 42.47 100 PRO A O 1
ATOM 768 N N . ALA A 1 101 ? -19.690 -13.651 8.410 1.00 33.97 101 ALA A N 1
ATOM 769 C CA . ALA A 1 101 ? -20.628 -13.371 9.488 1.00 33.97 101 ALA A CA 1
ATOM 770 C C . ALA A 1 101 ? -20.854 -14.665 10.296 1.00 33.97 101 ALA A C 1
ATOM 772 O O . ALA A 1 101 ? -21.112 -15.708 9.691 1.00 33.97 101 ALA A O 1
ATOM 773 N N . PRO A 1 102 ? -20.775 -14.639 11.638 1.00 28.77 102 PRO A N 1
ATOM 774 C CA . PRO A 1 102 ? -21.130 -15.798 12.440 1.00 28.77 102 PRO A CA 1
ATOM 775 C C . PRO A 1 102 ? -22.626 -16.078 12.286 1.00 28.77 102 PRO A C 1
ATOM 777 O O . PRO A 1 102 ? -23.460 -15.227 12.604 1.00 28.77 102 PRO A O 1
ATOM 780 N N . VAL A 1 103 ? -22.984 -17.280 11.841 1.00 37.00 103 VAL A N 1
ATOM 781 C CA . VAL A 1 103 ? -24.361 -17.770 11.947 1.00 37.00 103 VAL A CA 1
ATOM 782 C C . VAL A 1 103 ? -24.614 -18.054 13.427 1.00 37.00 103 VAL A C 1
ATOM 784 O O . VAL A 1 103 ? -24.076 -19.016 13.966 1.00 37.00 103 VAL A O 1
ATOM 787 N N . THR A 1 104 ? -25.395 -17.211 14.110 1.00 26.88 104 THR A N 1
ATOM 788 C CA . THR A 1 104 ? -25.793 -17.480 15.503 1.00 26.88 104 THR A CA 1
ATOM 789 C C . THR A 1 104 ? -27.291 -17.280 15.695 1.00 26.88 104 THR A C 1
ATOM 791 O O . THR A 1 104 ? -27.795 -16.161 15.672 1.00 26.88 104 THR A O 1
ATOM 794 N N . THR A 1 105 ? -28.007 -18.375 15.945 1.00 35.19 105 THR A N 1
ATOM 795 C CA . THR A 1 105 ? -29.355 -18.391 16.526 1.00 35.19 105 THR A CA 1
ATOM 796 C C . THR A 1 105 ? -29.256 -18.246 18.045 1.00 35.19 105 THR A C 1
ATOM 798 O O . THR A 1 105 ? -29.407 -19.218 18.778 1.00 35.19 105 THR A O 1
ATOM 801 N N . THR A 1 106 ? -28.924 -17.054 18.542 1.00 33.59 106 THR A N 1
ATOM 802 C CA . THR A 1 106 ? -29.254 -16.584 19.907 1.00 33.59 106 THR A CA 1
ATOM 803 C C . THR A 1 106 ? -28.842 -15.113 20.042 1.00 33.59 106 THR A C 1
ATOM 805 O O . THR A 1 106 ? -27.725 -14.768 19.654 1.00 33.59 106 THR A O 1
ATOM 808 N N . PRO A 1 107 ? -29.694 -14.223 20.586 1.00 35.69 107 PRO A N 1
ATOM 809 C CA . PRO A 1 107 ? -29.336 -12.824 20.762 1.00 35.69 107 PRO A CA 1
ATOM 810 C C . PRO A 1 107 ? -28.364 -12.703 21.939 1.00 35.69 107 PRO A C 1
ATOM 812 O O . PRO A 1 107 ? -28.749 -12.812 23.102 1.00 35.69 107 PRO A O 1
ATOM 815 N N . LYS A 1 108 ? -27.086 -12.476 21.633 1.00 32.47 108 LYS A N 1
ATOM 816 C CA . LYS A 1 108 ? -26.089 -12.002 22.598 1.00 32.47 108 LYS A CA 1
ATOM 817 C C . LYS A 1 108 ? -25.631 -10.602 22.166 1.00 32.47 108 LYS A C 1
ATOM 819 O O . LYS A 1 108 ? -25.550 -10.361 20.959 1.00 32.47 108 LYS A O 1
ATOM 824 N N . PRO A 1 109 ? -25.363 -9.667 23.101 1.00 37.88 109 PRO A N 1
ATOM 825 C CA . PRO A 1 109 ? -24.998 -8.297 22.757 1.00 37.88 109 PRO A CA 1
ATOM 826 C C . PRO A 1 109 ? -23.801 -8.292 21.811 1.00 37.88 109 PRO A C 1
ATOM 828 O O . PRO A 1 109 ? -22.734 -8.816 22.132 1.00 37.88 109 PRO A O 1
ATOM 831 N N . THR A 1 110 ? -24.011 -7.746 20.618 1.00 31.84 110 THR A N 1
ATOM 832 C CA . THR A 1 110 ? -22.977 -7.617 19.598 1.00 31.84 110 THR A CA 1
ATOM 833 C C . THR A 1 110 ? -22.123 -6.410 19.952 1.00 31.84 110 THR A C 1
ATOM 835 O O . THR A 1 110 ? -22.481 -5.280 19.637 1.00 31.84 110 THR A O 1
ATOM 838 N N . THR A 1 111 ? -20.981 -6.628 20.595 1.00 39.81 111 THR A N 1
ATOM 839 C CA . THR A 1 111 ? -19.882 -5.668 20.488 1.00 39.81 111 THR A CA 1
ATOM 840 C C . THR A 1 111 ? -19.188 -5.979 19.169 1.00 39.81 111 THR A C 1
ATOM 842 O O . THR A 1 111 ? -18.419 -6.936 19.070 1.00 39.81 111 THR A O 1
ATOM 845 N N . ALA A 1 112 ? -19.532 -5.228 18.120 1.00 39.50 112 ALA A N 1
ATOM 846 C CA . ALA A 1 112 ? -18.802 -5.269 16.860 1.00 39.50 112 ALA A CA 1
ATOM 847 C C . ALA A 1 112 ? -17.294 -5.101 17.150 1.00 39.50 112 ALA A C 1
ATOM 849 O O . ALA A 1 112 ? -16.938 -4.284 18.007 1.00 39.50 112 ALA A O 1
ATOM 850 N N . PRO A 1 113 ? -16.397 -5.852 16.480 1.00 43.16 113 PRO A N 1
ATOM 851 C CA . PRO A 1 113 ? -14.969 -5.560 16.533 1.00 43.16 113 PRO A CA 1
ATOM 852 C C . PRO A 1 113 ? -14.769 -4.072 16.219 1.00 43.16 113 PRO A C 1
ATOM 854 O O . PRO A 1 113 ? -15.422 -3.595 15.287 1.00 43.16 113 PRO A O 1
ATOM 857 N N . PRO A 1 114 ? -13.921 -3.330 16.956 1.00 45.16 114 PRO A N 1
ATOM 858 C CA . PRO A 1 114 ? -13.756 -1.904 16.722 1.00 45.16 114 PRO A CA 1
ATOM 859 C C . PRO A 1 114 ? -13.413 -1.682 15.254 1.00 45.16 114 PRO A C 1
ATOM 861 O O . PRO A 1 114 ? -12.399 -2.184 14.764 1.00 45.16 114 PRO A O 1
ATOM 864 N N . GLN A 1 115 ? -14.285 -0.973 14.547 1.00 57.91 115 GLN A N 1
ATOM 865 C CA . GLN A 1 115 ? -14.028 -0.512 13.197 1.00 57.91 115 GLN A CA 1
ATOM 866 C C . GLN A 1 115 ? -12.878 0.494 13.329 1.00 57.91 115 GLN A C 1
ATOM 868 O O . GLN A 1 115 ? -13.077 1.621 13.774 1.00 57.91 115 GLN A O 1
ATOM 873 N N . ILE A 1 116 ? -11.638 0.037 13.120 1.00 67.44 116 ILE A N 1
ATOM 874 C CA . ILE A 1 116 ? -10.457 0.893 13.252 1.00 67.44 116 ILE A CA 1
ATOM 875 C C . ILE A 1 116 ? -10.504 1.855 12.080 1.00 67.44 116 ILE A C 1
ATOM 877 O O . ILE A 1 116 ? -10.276 1.438 10.949 1.00 67.44 116 ILE A O 1
ATOM 881 N N . THR A 1 117 ? -10.793 3.117 12.362 1.00 87.69 117 THR A N 1
ATOM 882 C CA . THR A 1 117 ? -10.647 4.210 11.410 1.00 87.69 117 THR A CA 1
ATOM 883 C C . THR A 1 117 ? -9.158 4.388 11.094 1.00 87.69 117 THR A C 1
ATOM 885 O O . THR A 1 117 ? -8.388 4.671 12.018 1.00 87.69 117 THR A O 1
ATOM 888 N N . PRO A 1 118 ? -8.716 4.182 9.840 1.00 89.81 118 PRO A N 1
ATOM 889 C CA . PRO A 1 118 ? -7.324 4.383 9.461 1.00 89.81 118 PRO A CA 1
ATOM 890 C C . PRO A 1 118 ? -6.883 5.823 9.716 1.00 89.81 118 PRO A C 1
ATOM 892 O O . PRO A 1 118 ? -7.438 6.759 9.141 1.00 89.81 118 PRO A O 1
ATOM 895 N N . GLU A 1 119 ? -5.876 5.983 10.565 1.00 96.00 119 GLU A N 1
ATOM 896 C CA . GLU A 1 119 ? -5.160 7.239 10.764 1.00 96.00 119 GLU A CA 1
ATOM 897 C C . GLU A 1 119 ? -3.690 6.948 10.466 1.00 96.00 119 GLU A C 1
ATOM 899 O O . GLU A 1 119 ? -2.954 6.482 11.341 1.00 96.00 119 GLU A O 1
ATOM 904 N N . CYS A 1 120 ? -3.297 7.082 9.198 1.00 96.62 120 CYS A N 1
ATOM 905 C CA . CYS A 1 120 ? -2.013 6.576 8.717 1.00 96.62 120 CYS A CA 1
ATOM 906 C C . CYS A 1 120 ? -1.021 7.697 8.421 1.00 96.62 120 CYS A C 1
ATOM 908 O O . CYS A 1 120 ? -1.374 8.704 7.809 1.00 96.62 120 CYS A O 1
ATOM 910 N N . LEU A 1 121 ? 0.241 7.468 8.779 1.00 98.06 121 LEU A N 1
ATOM 911 C CA . LEU A 1 121 ? 1.364 8.131 8.124 1.00 98.06 121 LEU A CA 1
ATOM 912 C C . LEU A 1 121 ? 1.695 7.352 6.845 1.00 98.06 121 LEU A C 1
ATOM 914 O O . LEU A 1 121 ? 2.003 6.162 6.916 1.00 98.06 121 LEU A O 1
ATOM 918 N N . VAL A 1 122 ? 1.614 8.017 5.699 1.00 97.69 122 VAL A N 1
ATOM 919 C CA . VAL A 1 122 ? 2.007 7.501 4.388 1.00 97.69 122 VAL A CA 1
ATOM 920 C C . VAL A 1 122 ? 3.371 8.082 4.045 1.00 97.69 122 VAL A C 1
ATOM 922 O O . VAL A 1 122 ? 3.568 9.296 4.124 1.00 97.69 122 VAL A O 1
ATOM 925 N N . VAL A 1 123 ? 4.319 7.208 3.723 1.00 97.88 123 VAL A N 1
ATOM 926 C CA . VAL A 1 123 ? 5.708 7.564 3.443 1.00 97.88 123 VAL A CA 1
ATOM 927 C C . VAL A 1 123 ? 6.066 7.132 2.029 1.00 97.88 123 VAL A C 1
ATOM 929 O O . VAL A 1 123 ? 5.962 5.941 1.744 1.00 97.88 123 VAL A O 1
ATOM 932 N N . GLY A 1 124 ? 6.481 8.082 1.189 1.00 95.25 124 GLY A N 1
ATOM 933 C CA . GLY A 1 124 ? 6.889 7.846 -0.203 1.00 95.25 124 GLY A CA 1
ATOM 934 C C . GLY A 1 124 ? 8.393 8.010 -0.426 1.00 95.25 124 GLY A C 1
ATOM 935 O O . GLY A 1 124 ? 9.054 8.769 0.296 1.00 95.25 124 GLY A O 1
ATOM 936 N N . ASP A 1 125 ? 8.927 7.279 -1.402 1.00 94.44 125 ASP A N 1
ATOM 937 C CA . ASP A 1 125 ? 10.362 7.103 -1.649 1.00 94.44 125 ASP A CA 1
ATOM 938 C C . ASP A 1 125 ? 10.809 7.742 -2.955 1.00 94.44 125 ASP A C 1
ATOM 940 O O . ASP A 1 125 ? 10.917 7.103 -3.997 1.00 94.44 125 ASP A O 1
ATOM 944 N N . LEU A 1 126 ? 11.219 8.996 -2.844 1.00 95.00 126 LEU A N 1
ATOM 945 C CA . LEU A 1 126 ? 11.782 9.760 -3.948 1.00 95.00 126 LEU A CA 1
ATOM 946 C C . LEU A 1 126 ? 13.311 9.730 -3.933 1.00 95.00 126 LEU A C 1
ATOM 948 O O . LEU A 1 126 ? 13.968 10.589 -4.515 1.00 95.00 126 LEU A O 1
ATOM 952 N N . TYR A 1 127 ? 13.923 8.804 -3.191 1.00 95.38 127 TYR A N 1
ATOM 953 C CA . TYR A 1 127 ? 15.374 8.646 -3.185 1.00 95.38 127 TYR A CA 1
ATOM 954 C C . TYR A 1 127 ? 15.806 7.675 -4.278 1.00 95.38 127 TYR A C 1
ATOM 956 O O . TYR A 1 127 ? 16.709 7.983 -5.056 1.00 95.38 127 TYR A O 1
ATOM 964 N N . ASN A 1 128 ? 15.148 6.516 -4.351 1.00 93.44 128 ASN A N 1
ATOM 965 C CA . ASN A 1 128 ? 15.555 5.441 -5.256 1.00 93.44 128 ASN A CA 1
ATOM 966 C C . ASN A 1 128 ? 15.210 5.701 -6.730 1.00 93.44 128 ASN A C 1
ATOM 968 O O . ASN A 1 128 ? 15.805 5.071 -7.600 1.00 93.44 128 ASN A O 1
ATOM 972 N N . PHE A 1 129 ? 14.342 6.673 -7.021 1.00 91.75 129 PHE A N 1
ATOM 973 C CA . PHE A 1 129 ? 14.084 7.148 -8.385 1.00 91.75 129 PHE A CA 1
ATOM 974 C C . PHE A 1 129 ? 15.161 8.107 -8.916 1.00 91.75 129 PHE A C 1
ATOM 976 O O . PHE A 1 129 ? 15.302 8.297 -10.124 1.00 91.75 129 PHE A O 1
ATOM 983 N N . GLY A 1 130 ? 15.980 8.699 -8.042 1.00 92.44 130 GLY A N 1
ATOM 984 C CA . GLY A 1 130 ? 17.056 9.594 -8.459 1.00 92.44 130 GLY A CA 1
ATOM 985 C C . GLY A 1 130 ? 16.542 10.813 -9.231 1.00 92.44 130 GLY A C 1
ATOM 986 O O . GLY A 1 130 ? 15.959 11.712 -8.643 1.00 92.44 130 GLY A O 1
ATOM 987 N N . LYS A 1 131 ? 16.827 10.875 -10.537 1.00 92.88 131 LYS A N 1
ATOM 988 C CA . LYS A 1 131 ? 16.415 11.979 -11.429 1.00 92.88 131 LYS A CA 1
ATOM 989 C C . LYS A 1 131 ? 15.224 11.623 -12.331 1.00 92.88 131 LYS A C 1
ATOM 991 O O . LYS A 1 131 ? 14.881 12.419 -13.201 1.00 92.88 131 LYS A O 1
ATOM 996 N N . ASP A 1 132 ? 14.659 10.430 -12.174 1.00 89.88 132 ASP A N 1
ATOM 997 C CA . ASP A 1 132 ? 13.560 9.923 -12.995 1.00 89.88 132 ASP A CA 1
ATOM 998 C C . ASP A 1 132 ? 12.232 10.561 -12.567 1.00 89.88 132 ASP A C 1
ATOM 1000 O O . ASP A 1 132 ? 11.557 10.047 -11.684 1.00 89.88 132 ASP A O 1
ATOM 1004 N N . GLN A 1 133 ? 11.891 11.717 -13.142 1.00 87.94 133 GLN A N 1
ATOM 1005 C CA . GLN A 1 133 ? 10.678 12.464 -12.782 1.00 87.94 133 GLN A CA 1
ATOM 1006 C C . GLN A 1 133 ? 9.390 11.731 -13.180 1.00 87.94 133 GLN A C 1
ATOM 1008 O O . GLN A 1 133 ? 8.399 11.848 -12.470 1.00 87.94 133 GLN A O 1
ATOM 1013 N N . ASP A 1 134 ? 9.413 10.907 -14.230 1.00 82.44 134 ASP A N 1
ATOM 1014 C CA . ASP A 1 134 ? 8.242 10.116 -14.623 1.00 82.44 134 ASP A CA 1
ATOM 1015 C C . ASP A 1 134 ? 7.869 9.122 -13.506 1.00 82.44 134 ASP A C 1
ATOM 1017 O O . ASP A 1 134 ? 6.695 8.892 -13.221 1.00 82.44 134 ASP A O 1
ATOM 1021 N N . ALA A 1 135 ? 8.864 8.568 -12.803 1.00 86.50 135 ALA A N 1
ATOM 1022 C CA . ALA A 1 135 ? 8.622 7.703 -11.650 1.00 86.50 135 ALA A CA 1
ATOM 1023 C C . ALA A 1 135 ? 7.998 8.445 -10.450 1.00 86.50 135 ALA A C 1
ATOM 1025 O O . ALA A 1 135 ? 7.294 7.830 -9.648 1.00 86.50 135 ALA A O 1
ATOM 1026 N N . TYR A 1 136 ? 8.217 9.759 -10.339 1.00 88.50 136 TYR A N 1
ATOM 1027 C CA . TYR A 1 136 ? 7.597 10.590 -9.305 1.00 88.50 136 TYR A CA 1
ATOM 1028 C C . TYR A 1 136 ? 6.115 10.736 -9.624 1.00 88.50 136 TYR A C 1
ATOM 1030 O O . TYR A 1 136 ? 5.284 10.454 -8.765 1.00 88.50 136 TYR A O 1
ATOM 1038 N N . ASP A 1 137 ? 5.785 11.090 -10.865 1.00 80.94 137 ASP A N 1
ATOM 1039 C CA . ASP A 1 137 ? 4.397 11.207 -11.314 1.00 80.94 137 ASP A CA 1
ATOM 1040 C C . ASP A 1 137 ? 3.633 9.888 -11.097 1.00 80.94 137 ASP A C 1
ATOM 1042 O O . ASP A 1 137 ? 2.526 9.889 -10.563 1.00 80.94 137 ASP A O 1
ATOM 1046 N N . LEU A 1 138 ? 4.263 8.742 -11.384 1.00 80.00 138 LEU A N 1
ATOM 1047 C CA . LEU A 1 138 ? 3.669 7.423 -11.133 1.00 80.00 138 LEU A CA 1
ATOM 1048 C C . LEU A 1 138 ? 3.441 7.121 -9.641 1.00 80.00 138 LEU A C 1
ATOM 1050 O O . LEU A 1 138 ? 2.412 6.537 -9.287 1.00 80.00 138 LEU A O 1
ATOM 1054 N N . GLU A 1 139 ? 4.370 7.484 -8.747 1.00 85.81 139 GLU A N 1
ATOM 1055 C CA . GLU A 1 139 ? 4.145 7.330 -7.301 1.00 85.81 139 GLU A CA 1
ATOM 1056 C C . GLU A 1 139 ? 3.055 8.295 -6.804 1.00 85.81 139 GLU A C 1
ATOM 1058 O O . GLU A 1 139 ? 2.222 7.897 -5.986 1.00 85.81 139 GLU A O 1
ATOM 1063 N N . ALA A 1 140 ? 3.005 9.526 -7.321 1.00 82.81 140 ALA A N 1
ATOM 1064 C CA . ALA A 1 140 ? 1.959 10.494 -7.003 1.00 82.81 140 ALA A CA 1
ATOM 1065 C C . ALA A 1 140 ? 0.573 9.988 -7.435 1.00 82.81 140 ALA A C 1
ATOM 1067 O O . ALA A 1 140 ? -0.355 10.026 -6.627 1.00 82.81 140 ALA A O 1
ATOM 1068 N N . ASP A 1 141 ? 0.446 9.427 -8.641 1.00 78.50 141 ASP A N 1
ATOM 1069 C CA . ASP A 1 141 ? -0.789 8.813 -9.147 1.00 78.50 141 ASP A CA 1
ATOM 1070 C C . ASP A 1 141 ? -1.237 7.626 -8.278 1.00 78.50 141 ASP A C 1
ATOM 1072 O O . ASP A 1 141 ? -2.417 7.499 -7.931 1.00 78.50 141 ASP A O 1
ATOM 1076 N N . LEU A 1 142 ? -0.295 6.767 -7.866 1.00 79.94 142 LEU A N 1
ATOM 1077 C CA . LEU A 1 142 ? -0.582 5.664 -6.949 1.00 79.94 142 LEU A CA 1
ATOM 1078 C C . LEU A 1 142 ? -1.085 6.183 -5.596 1.00 79.94 142 LEU A C 1
ATOM 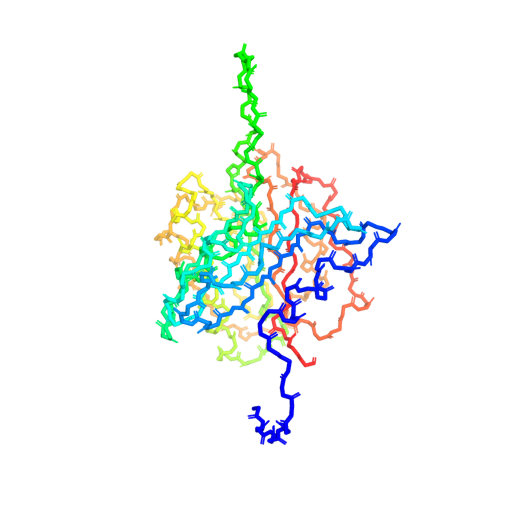1080 O O . LEU A 1 142 ? -2.065 5.666 -5.052 1.00 79.94 142 LEU A O 1
ATOM 1084 N N . LEU A 1 143 ? -0.423 7.196 -5.038 1.00 85.88 143 LEU A N 1
ATOM 1085 C CA . LEU A 1 143 ? -0.819 7.808 -3.775 1.00 85.88 143 LEU A CA 1
ATOM 1086 C C . LEU A 1 143 ? -2.175 8.520 -3.890 1.00 85.88 143 LEU A C 1
ATOM 1088 O O . LEU A 1 143 ? -2.969 8.416 -2.954 1.00 85.88 143 LEU A O 1
ATOM 1092 N N . ASP A 1 144 ? -2.474 9.174 -5.016 1.00 75.94 144 ASP A N 1
ATOM 1093 C CA . ASP A 1 144 ? -3.767 9.814 -5.298 1.00 75.94 144 ASP A CA 1
ATOM 1094 C C . ASP A 1 144 ? -4.890 8.770 -5.294 1.00 75.94 144 ASP A C 1
ATOM 1096 O O . ASP A 1 144 ? -5.872 8.915 -4.560 1.00 75.94 144 ASP A O 1
ATOM 1100 N N . ALA A 1 145 ? -4.701 7.660 -6.017 1.00 67.19 145 ALA A N 1
ATOM 1101 C CA . ALA A 1 145 ? -5.649 6.547 -6.059 1.00 67.19 145 ALA A CA 1
ATOM 1102 C C . ALA A 1 145 ? -5.861 5.908 -4.674 1.00 67.19 145 ALA A C 1
ATOM 1104 O O . ALA A 1 145 ? -6.999 5.709 -4.240 1.00 67.19 145 ALA A O 1
ATOM 1105 N N . VAL A 1 146 ? -4.777 5.652 -3.929 1.00 80.75 146 VAL A N 1
ATOM 1106 C CA . VAL A 1 146 ? -4.850 5.138 -2.549 1.00 80.75 146 VAL A CA 1
ATOM 1107 C C . VAL A 1 146 ? -5.599 6.113 -1.642 1.00 80.75 146 VAL A C 1
ATOM 1109 O O . VAL A 1 146 ? -6.454 5.696 -0.859 1.00 80.75 146 VAL A O 1
ATOM 1112 N N . GLY A 1 147 ? -5.300 7.409 -1.734 1.00 78.69 147 GLY A N 1
ATOM 1113 C CA . GLY A 1 147 ? -5.973 8.451 -0.968 1.00 78.69 147 GLY A CA 1
ATOM 1114 C C . GLY A 1 147 ? -7.470 8.489 -1.263 1.00 78.69 147 GLY A C 1
ATOM 1115 O O . GLY A 1 147 ? -8.279 8.448 -0.331 1.00 78.69 147 GLY A O 1
ATOM 1116 N N . TYR A 1 148 ? -7.841 8.516 -2.545 1.00 68.69 1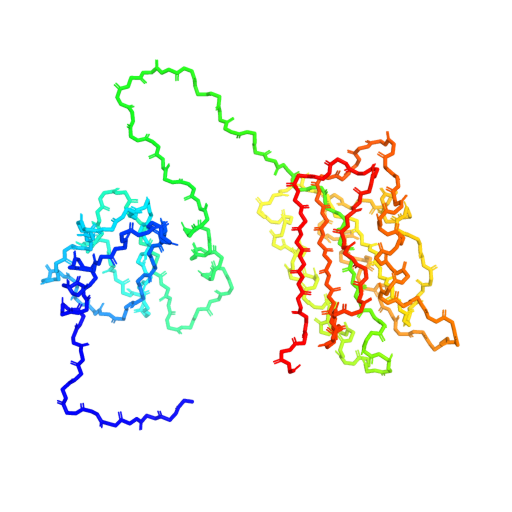48 TYR A N 1
ATOM 1117 C CA . TYR A 1 148 ? -9.229 8.514 -3.004 1.00 68.69 148 TYR A CA 1
ATOM 1118 C C . TYR A 1 148 ? -10.016 7.339 -2.412 1.00 68.69 148 TYR A C 1
ATOM 1120 O O . TYR A 1 148 ? -11.053 7.545 -1.771 1.00 68.69 148 TYR A O 1
ATOM 1128 N N . ASP A 1 149 ? -9.481 6.122 -2.533 1.00 73.81 149 ASP A N 1
ATOM 1129 C CA . ASP A 1 149 ? -10.138 4.909 -2.049 1.00 73.81 149 ASP A CA 1
ATOM 1130 C C . ASP A 1 149 ? -10.209 4.847 -0.518 1.00 73.81 149 ASP A C 1
ATOM 1132 O O . ASP A 1 149 ? -11.249 4.483 0.039 1.00 73.81 149 ASP A O 1
ATOM 1136 N N . VAL A 1 150 ? -9.151 5.246 0.199 1.00 80.88 150 VAL A N 1
ATOM 1137 C CA . VAL A 1 150 ? -9.159 5.256 1.671 1.00 80.88 150 VAL A CA 1
ATOM 1138 C C . VAL A 1 150 ? -10.228 6.206 2.207 1.00 80.88 150 VAL A C 1
ATOM 1140 O O . VAL A 1 150 ? -10.997 5.813 3.088 1.00 80.88 150 VAL A O 1
ATOM 1143 N N . PHE A 1 151 ? -10.317 7.431 1.681 1.00 80.06 151 PHE A N 1
ATOM 1144 C CA . PHE A 1 151 ? -11.339 8.387 2.114 1.00 80.06 151 PHE A CA 1
ATOM 1145 C C . PHE A 1 151 ? -12.746 8.001 1.638 1.00 80.06 151 PHE A C 1
ATOM 1147 O O . PHE A 1 151 ? -13.713 8.263 2.353 1.00 80.06 151 PHE A O 1
ATOM 1154 N N . GLY A 1 152 ? -12.878 7.352 0.478 1.00 65.69 152 GLY A N 1
ATOM 1155 C CA . GLY A 1 152 ? -14.158 6.844 -0.019 1.00 65.69 152 GLY A CA 1
ATOM 1156 C C . GLY A 1 152 ? -14.711 5.689 0.822 1.00 65.69 152 GLY A C 1
ATOM 1157 O O . GLY A 1 152 ? -15.891 5.680 1.175 1.00 65.69 152 GLY A O 1
ATOM 1158 N N . VAL A 1 153 ? -13.857 4.730 1.192 1.00 70.94 153 VAL A N 1
ATOM 1159 C CA . VAL A 1 153 ? -14.235 3.545 1.983 1.00 70.94 153 VAL A CA 1
ATOM 1160 C C . VAL A 1 153 ? -14.343 3.862 3.477 1.00 70.94 153 VAL A C 1
ATOM 1162 O O . VAL A 1 153 ? -15.174 3.279 4.178 1.00 70.94 153 VAL A O 1
ATOM 1165 N N . SER A 1 154 ? -13.524 4.784 3.985 1.00 79.94 154 SER A N 1
ATOM 1166 C CA . SER A 1 154 ? -13.509 5.199 5.388 1.00 79.94 154 SER A CA 1
ATOM 1167 C C . SER A 1 154 ? -13.488 6.731 5.507 1.00 79.94 154 SER A C 1
ATOM 1169 O O . SER A 1 154 ? -12.440 7.326 5.757 1.00 79.94 154 SER A O 1
ATOM 1171 N N . PRO A 1 155 ? -14.656 7.397 5.423 1.00 76.56 155 PRO A N 1
ATOM 1172 C CA . PRO A 1 155 ? -14.744 8.862 5.452 1.00 76.56 155 PRO A CA 1
ATOM 1173 C C . PRO A 1 155 ? -14.204 9.528 6.727 1.00 76.56 155 PRO A C 1
ATOM 1175 O O . PRO A 1 155 ? -13.931 10.722 6.732 1.00 76.56 155 PRO A O 1
ATOM 1178 N N . GLY A 1 156 ? -14.062 8.775 7.825 1.00 85.56 156 GLY A N 1
ATOM 1179 C CA . GLY A 1 156 ? -13.462 9.263 9.071 1.00 85.56 156 GLY A CA 1
ATOM 1180 C C . GLY A 1 156 ? -11.933 9.185 9.112 1.00 85.56 156 GLY A C 1
ATOM 1181 O O . GLY A 1 156 ? -11.340 9.580 10.117 1.00 85.56 156 GLY A O 1
ATOM 1182 N N . SER A 1 157 ? -11.302 8.627 8.075 1.00 93.12 157 SER A N 1
ATOM 1183 C CA . SER A 1 157 ? -9.857 8.432 8.013 1.00 93.12 157 SER A CA 1
ATOM 1184 C C . SER A 1 157 ? -9.079 9.733 8.044 1.00 93.12 157 SER A C 1
ATOM 1186 O O . SER A 1 157 ? -9.583 10.801 7.698 1.00 93.12 157 SER A O 1
ATOM 1188 N N 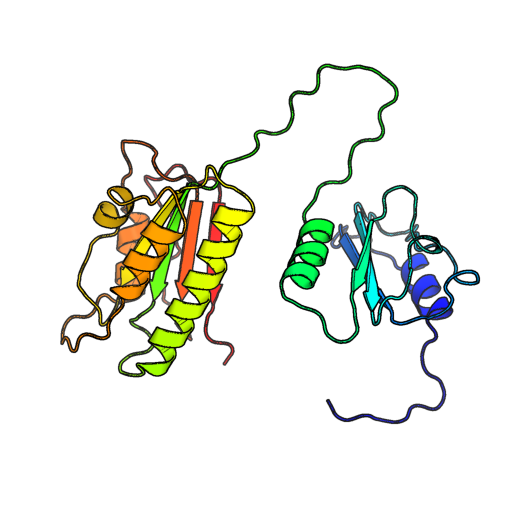. LYS A 1 158 ? -7.811 9.628 8.443 1.00 97.50 158 LYS A N 1
ATOM 1189 C CA . LYS A 1 158 ? -6.850 10.715 8.295 1.00 97.50 158 LYS A CA 1
ATOM 1190 C C . LYS A 1 158 ? -5.551 10.199 7.709 1.00 97.50 158 LYS A C 1
ATOM 1192 O O . LYS A 1 158 ? -5.050 9.170 8.156 1.00 97.50 158 LYS A O 1
ATOM 1197 N N . LEU A 1 159 ? -4.983 10.935 6.766 1.00 97.69 159 LEU A N 1
ATOM 1198 C CA . LEU A 1 159 ? -3.708 10.593 6.141 1.00 97.69 159 LEU A CA 1
ATOM 1199 C C . LEU A 1 159 ? -2.726 11.748 6.309 1.00 97.69 159 LEU A C 1
ATOM 1201 O O . LEU A 1 159 ? -3.047 12.890 5.989 1.00 97.69 159 LEU A O 1
ATOM 1205 N N . GLY A 1 160 ? -1.547 11.458 6.845 1.00 97.44 160 GLY A N 1
ATOM 1206 C CA . GLY A 1 160 ? -0.396 12.356 6.802 1.00 97.44 160 GLY A CA 1
ATOM 1207 C C . GLY A 1 160 ? 0.565 11.869 5.729 1.00 97.44 160 GLY A C 1
ATOM 1208 O O . GLY A 1 160 ? 0.794 10.666 5.639 1.00 97.44 160 GLY A O 1
ATOM 1209 N N . LEU A 1 161 ? 1.125 12.780 4.938 1.00 97.81 161 LEU A N 1
ATOM 1210 C CA . LEU A 1 161 ? 2.064 12.455 3.866 1.00 97.81 161 LEU A CA 1
ATOM 1211 C C . LEU A 1 161 ? 3.474 12.925 4.226 1.00 97.81 161 LEU A C 1
ATOM 1213 O O . LEU A 1 161 ? 3.672 14.088 4.586 1.00 97.81 161 LEU A O 1
ATOM 1217 N N . TRP A 1 162 ? 4.455 12.033 4.111 1.00 98.00 162 TRP A N 1
ATOM 1218 C CA . TRP A 1 162 ? 5.868 12.382 4.190 1.00 98.00 162 TRP A CA 1
ATOM 1219 C C . TRP A 1 162 ? 6.643 11.774 3.023 1.00 98.00 162 TRP A C 1
ATOM 1221 O O . TRP A 1 162 ? 6.713 10.560 2.881 1.00 98.00 162 TRP A O 1
ATOM 1231 N N . LEU A 1 163 ? 7.264 12.622 2.213 1.00 96.75 163 LEU A N 1
ATOM 1232 C CA . LEU A 1 163 ? 8.105 12.207 1.096 1.00 96.75 163 LEU A CA 1
ATOM 1233 C C . LEU A 1 163 ? 9.568 12.460 1.463 1.00 96.75 163 LEU A C 1
ATOM 1235 O O . LEU A 1 163 ? 9.908 13.526 1.989 1.00 96.75 163 LEU A O 1
ATOM 1239 N N . TYR A 1 164 ? 10.433 11.481 1.216 1.00 97.06 164 TYR A N 1
ATOM 1240 C CA . TYR A 1 164 ? 11.875 11.593 1.444 1.00 97.06 164 TYR A CA 1
ATOM 1241 C C . TYR A 1 164 ? 12.645 11.387 0.134 1.00 97.06 164 TYR A C 1
ATOM 1243 O O . TYR A 1 164 ? 12.104 10.844 -0.817 1.00 97.06 164 TYR A O 1
ATOM 1251 N N . GLY A 1 165 ? 13.911 11.810 0.081 1.00 97.06 165 GLY A N 1
ATOM 1252 C CA . GLY A 1 165 ? 14.754 11.688 -1.115 1.00 97.06 165 GLY A CA 1
ATOM 1253 C C . GLY A 1 165 ? 15.059 13.028 -1.770 1.00 97.06 165 GLY A C 1
ATOM 1254 O O . GLY A 1 165 ? 15.369 13.995 -1.064 1.00 97.06 165 GLY A O 1
ATOM 1255 N N . TYR A 1 166 ? 15.006 13.075 -3.103 1.00 96.50 166 TYR A N 1
ATOM 1256 C CA . TYR A 1 166 ? 15.244 14.287 -3.896 1.00 96.50 166 TYR A CA 1
ATOM 1257 C C . TYR A 1 166 ? 13.961 15.110 -4.027 1.00 96.50 166 TYR A C 1
ATOM 1259 O O . TYR A 1 166 ? 13.373 15.223 -5.098 1.00 96.50 166 TYR A O 1
ATOM 1267 N N . THR A 1 167 ? 13.504 15.655 -2.905 1.00 94.88 167 THR A N 1
ATOM 1268 C CA . THR A 1 167 ? 12.311 16.502 -2.829 1.00 94.88 167 THR A CA 1
ATOM 1269 C C . THR A 1 167 ? 12.467 17.535 -1.713 1.00 94.88 167 THR A C 1
ATOM 1271 O O . THR A 1 167 ? 13.500 17.602 -1.033 1.00 94.88 167 THR A O 1
ATOM 1274 N N . LYS A 1 168 ? 11.441 18.357 -1.490 1.00 92.56 168 LYS A N 1
ATOM 1275 C CA . LYS A 1 168 ? 11.418 19.352 -0.420 1.00 92.56 168 LYS A CA 1
ATOM 1276 C C . LYS A 1 168 ? 11.634 18.679 0.933 1.00 92.56 168 LYS A C 1
ATOM 1278 O O . LYS A 1 168 ? 10.804 17.908 1.413 1.00 92.56 168 LYS A O 1
ATOM 1283 N N . ARG A 1 169 ? 12.747 19.018 1.591 1.00 86.56 169 ARG A N 1
ATOM 1284 C CA . ARG A 1 169 ? 13.102 18.435 2.888 1.00 86.56 169 ARG A CA 1
ATOM 1285 C C . ARG A 1 169 ? 12.066 18.822 3.946 1.00 86.56 169 ARG A C 1
ATOM 1287 O O . ARG A 1 169 ? 12.003 19.963 4.401 1.00 86.56 169 ARG A O 1
ATOM 1294 N N . THR A 1 170 ? 11.286 17.836 4.364 1.00 90.69 170 THR A N 1
ATOM 1295 C CA . THR A 1 170 ? 10.339 17.908 5.481 1.00 90.69 170 THR A CA 1
ATOM 1296 C C . THR A 1 170 ? 10.665 16.819 6.502 1.00 90.69 170 THR A C 1
ATOM 1298 O O . THR A 1 170 ? 11.519 15.964 6.264 1.00 90.69 170 THR A O 1
ATOM 1301 N N . SER A 1 171 ? 10.018 16.854 7.668 1.00 93.31 171 SER A N 1
ATOM 1302 C CA . SER A 1 171 ? 10.189 15.829 8.702 1.00 93.31 171 SER A CA 1
ATOM 1303 C C . SER A 1 171 ? 8.929 14.973 8.846 1.00 93.31 171 SER A C 1
ATOM 1305 O O . SER A 1 171 ? 7.822 15.494 8.663 1.00 93.31 171 SER A O 1
ATOM 1307 N N . PRO A 1 172 ? 9.047 13.705 9.276 1.00 95.25 172 PRO A N 1
ATOM 1308 C CA . PRO A 1 172 ? 7.874 12.873 9.537 1.00 95.25 172 PRO A CA 1
ATOM 1309 C C . PRO A 1 172 ? 6.961 13.492 10.610 1.00 95.25 172 PRO A C 1
ATOM 1311 O O . PRO A 1 172 ? 5.740 13.418 10.512 1.00 95.25 172 PRO A O 1
ATOM 1314 N N . SER A 1 173 ? 7.520 14.215 11.588 1.00 95.50 173 SER A N 1
ATOM 1315 C CA . SER A 1 173 ? 6.741 14.969 12.582 1.00 95.50 173 SER A CA 1
ATOM 1316 C C . SER A 1 173 ? 5.862 16.059 11.962 1.00 95.50 173 SER A C 1
ATOM 1318 O O . SER A 1 173 ? 4.768 16.319 12.461 1.00 95.50 173 SER A O 1
ATOM 1320 N N . SER A 1 174 ? 6.315 16.702 10.880 1.00 94.06 174 SER A N 1
ATOM 1321 C CA . SER A 1 174 ? 5.507 17.701 10.172 1.00 94.06 174 SER A CA 1
ATOM 1322 C C . SER A 1 174 ? 4.309 17.068 9.457 1.00 94.06 174 SER A C 1
ATOM 1324 O O . SER A 1 174 ? 3.225 17.649 9.471 1.00 94.06 174 SER A O 1
ATOM 1326 N N . ALA A 1 175 ? 4.458 15.840 8.947 1.00 95.50 175 ALA A N 1
ATOM 1327 C CA . ALA A 1 175 ? 3.354 15.065 8.385 1.00 95.50 175 ALA A CA 1
ATOM 1328 C C . ALA A 1 175 ? 2.316 14.692 9.455 1.00 95.50 175 ALA A C 1
ATOM 1330 O O . ALA A 1 175 ? 1.118 14.843 9.228 1.00 95.50 175 ALA A O 1
ATOM 1331 N N . LEU A 1 176 ? 2.757 14.328 10.669 1.00 95.50 176 LEU A N 1
ATOM 1332 C CA . LEU A 1 176 ? 1.848 14.106 11.805 1.00 95.50 176 LEU A CA 1
ATOM 1333 C C . LEU A 1 176 ? 1.055 15.366 12.182 1.00 95.50 176 LEU A C 1
ATOM 1335 O O . LEU A 1 176 ? -0.079 15.280 12.645 1.00 95.50 176 LEU A O 1
ATOM 1339 N N . GLN A 1 177 ? 1.633 16.556 12.018 1.00 94.94 177 GLN A N 1
ATOM 1340 C CA . GLN A 1 177 ? 0.921 17.813 12.273 1.00 94.94 177 GLN A CA 1
ATOM 1341 C C . GLN A 1 177 ? -0.074 18.162 11.158 1.00 94.94 177 GLN A C 1
ATOM 1343 O O . GLN A 1 177 ? -1.025 18.901 11.408 1.00 94.94 177 GLN A O 1
ATOM 1348 N N . LYS A 1 178 ? 0.118 17.607 9.957 1.00 95.44 178 LYS A N 1
ATOM 1349 C CA . LYS A 1 178 ? -0.695 17.836 8.758 1.00 95.44 178 LYS A CA 1
ATOM 1350 C C . LYS A 1 178 ? -1.535 16.613 8.367 1.00 95.44 178 LYS A C 1
ATOM 1352 O O . LYS A 1 178 ? -1.707 16.326 7.192 1.00 95.44 178 LYS A O 1
ATOM 1357 N N . MET A 1 179 ? -2.100 15.906 9.342 1.00 97.25 179 MET A N 1
ATOM 1358 C CA . MET A 1 179 ? -3.046 14.819 9.066 1.00 97.25 179 MET A CA 1
ATOM 1359 C C . MET A 1 179 ? -4.295 15.370 8.361 1.00 97.25 179 MET A C 1
ATOM 1361 O O . MET A 1 179 ? -5.082 16.105 8.964 1.00 97.25 179 MET A O 1
ATOM 1365 N N . ARG A 1 180 ? -4.484 15.023 7.088 1.00 97.69 180 ARG A N 1
ATOM 1366 C CA . ARG A 1 180 ? -5.619 15.457 6.267 1.00 97.69 180 ARG A CA 1
ATOM 1367 C C . ARG A 1 180 ? -6.822 14.579 6.537 1.00 97.69 180 ARG A C 1
ATOM 1369 O O . ARG A 1 180 ? -6.694 13.363 6.590 1.00 97.69 180 ARG A O 1
ATOM 1376 N N . SER A 1 181 ? -7.985 15.196 6.717 1.00 95.38 181 SER A N 1
ATOM 1377 C CA . SER A 1 181 ? -9.242 14.503 7.033 1.00 95.38 181 SER A CA 1
ATOM 1378 C C . SER A 1 181 ? -10.131 14.262 5.814 1.00 95.38 181 SER A C 1
ATOM 1380 O O . SER A 1 181 ? -11.252 13.786 5.961 1.00 95.38 181 SER A O 1
ATOM 1382 N N . ASN A 1 182 ? -9.675 14.641 4.620 1.00 91.00 182 ASN A N 1
ATOM 1383 C CA . ASN A 1 182 ? -10.392 14.414 3.375 1.00 91.00 182 ASN A CA 1
ATOM 1384 C C . ASN A 1 182 ? -9.430 14.327 2.190 1.00 91.00 182 ASN A C 1
ATOM 1386 O O . ASN A 1 182 ? -8.313 14.848 2.233 1.00 91.00 182 ASN A O 1
ATOM 1390 N N . TYR A 1 183 ? -9.939 13.718 1.122 1.00 86.81 183 TYR A N 1
ATOM 1391 C CA . TYR A 1 183 ? -9.230 13.500 -0.129 1.00 86.81 183 TYR A CA 1
ATOM 1392 C C . TYR A 1 183 ? -8.707 14.792 -0.760 1.00 86.81 183 TYR A C 1
ATOM 1394 O O . TYR A 1 183 ? -7.531 14.858 -1.081 1.00 86.81 183 TYR A O 1
ATOM 1402 N N . THR A 1 184 ? -9.524 15.845 -0.872 1.00 88.88 184 THR A N 1
ATOM 1403 C CA . THR A 1 184 ? -9.110 17.099 -1.525 1.00 88.88 184 THR A CA 1
ATOM 1404 C C . THR A 1 184 ? -7.873 17.711 -0.872 1.00 88.88 184 THR A C 1
ATOM 1406 O O . THR A 1 184 ? -6.955 18.134 -1.560 1.00 88.88 184 THR A O 1
ATOM 1409 N N . GLN A 1 185 ? -7.811 17.734 0.461 1.00 94.81 185 GLN A N 1
ATOM 1410 C CA . GLN A 1 185 ? -6.636 18.255 1.162 1.00 94.81 185 GLN A CA 1
ATOM 1411 C C . GLN A 1 185 ? -5.406 17.358 1.019 1.00 94.81 185 GLN A C 1
ATOM 1413 O O . GLN A 1 185 ? -4.296 17.874 1.007 1.00 94.81 185 GLN A O 1
ATOM 1418 N N . PHE A 1 186 ? -5.601 16.041 0.964 1.00 93.69 186 PHE A N 1
ATOM 1419 C CA . PHE A 1 186 ? -4.515 15.091 0.746 1.00 93.69 186 PHE A CA 1
ATOM 1420 C C . PHE A 1 186 ? -3.961 15.197 -0.679 1.00 93.69 186 PHE A C 1
ATOM 1422 O O . PHE A 1 186 ? -2.752 15.277 -0.843 1.00 93.69 186 PHE A O 1
ATOM 1429 N N . LYS A 1 187 ? -4.836 15.308 -1.686 1.00 88.62 187 LYS A N 1
ATOM 1430 C CA . LYS A 1 187 ? -4.455 15.557 -3.078 1.00 88.62 187 LYS A CA 1
ATOM 1431 C C . LYS A 1 187 ? -3.655 16.848 -3.224 1.00 88.62 187 LYS A C 1
ATOM 1433 O O . LYS A 1 187 ? -2.603 16.828 -3.836 1.00 88.62 187 LYS A O 1
ATOM 1438 N N . ASN A 1 188 ? -4.074 17.932 -2.571 1.00 92.06 188 ASN A N 1
ATOM 1439 C CA . ASN A 1 188 ? -3.301 19.176 -2.599 1.00 92.06 188 ASN A CA 1
ATOM 1440 C C . ASN A 1 188 ? -1.873 19.012 -2.035 1.00 92.06 188 ASN A C 1
ATOM 1442 O O . ASN A 1 188 ? -0.981 19.733 -2.458 1.00 92.06 188 ASN A O 1
ATOM 1446 N N . ASP A 1 189 ? -1.646 18.105 -1.073 1.00 94.06 189 ASP A N 1
ATOM 1447 C CA . ASP A 1 189 ? -0.287 17.809 -0.589 1.00 94.06 189 ASP A CA 1
ATOM 1448 C C . ASP A 1 189 ? 0.514 16.957 -1.596 1.00 94.06 189 ASP A C 1
ATOM 1450 O O . ASP A 1 189 ? 1.742 17.024 -1.588 1.00 94.06 189 ASP A O 1
ATOM 1454 N N . LEU A 1 190 ? -0.158 16.156 -2.435 1.00 91.31 190 LEU A N 1
ATOM 1455 C CA . LEU A 1 190 ? 0.460 15.406 -3.537 1.00 91.31 190 LEU A CA 1
ATOM 1456 C C . LEU A 1 190 ? 0.792 16.308 -4.725 1.00 91.31 190 LEU A C 1
ATOM 1458 O O . LEU A 1 190 ? 1.846 16.137 -5.318 1.00 91.31 190 LEU A O 1
ATOM 1462 N N . ASP A 1 191 ? -0.047 17.298 -5.029 1.00 87.56 191 ASP A N 1
ATOM 1463 C CA . ASP A 1 191 ? 0.212 18.279 -6.092 1.00 87.56 191 ASP A CA 1
ATOM 1464 C C . ASP A 1 191 ? 1.475 19.129 -5.801 1.00 87.56 191 ASP A C 1
ATOM 1466 O O . ASP A 1 191 ? 2.064 19.708 -6.711 1.00 87.56 191 ASP A O 1
ATOM 1470 N N . ASP A 1 192 ? 1.911 19.182 -4.534 1.00 88.56 192 ASP A N 1
ATOM 1471 C CA . ASP A 1 192 ? 3.161 19.812 -4.079 1.00 88.56 192 ASP A CA 1
ATOM 1472 C C . ASP A 1 192 ? 4.396 18.882 -4.218 1.00 88.56 192 ASP A C 1
ATOM 1474 O O . ASP A 1 192 ? 5.507 19.253 -3.814 1.00 88.56 192 ASP A O 1
ATOM 1478 N N . MET A 1 193 ? 4.222 17.656 -4.723 1.00 88.88 193 MET A N 1
ATOM 1479 C CA . MET A 1 193 ? 5.306 16.701 -4.935 1.00 88.88 193 MET A CA 1
ATOM 1480 C C . MET A 1 193 ? 6.164 17.122 -6.131 1.00 88.88 193 MET A C 1
ATOM 1482 O O . MET A 1 193 ? 5.688 17.254 -7.250 1.00 88.88 193 MET A O 1
ATOM 1486 N N . GLU A 1 194 ? 7.461 17.313 -5.890 1.00 89.94 194 GLU A N 1
ATOM 1487 C CA . GLU A 1 194 ? 8.392 17.806 -6.905 1.00 89.94 194 GLU A CA 1
ATOM 1488 C C . GLU A 1 194 ? 9.775 17.168 -6.730 1.00 89.94 194 GLU A C 1
ATOM 1490 O O . GLU A 1 194 ? 10.247 16.963 -5.598 1.00 89.94 194 GLU A O 1
ATOM 1495 N N . TYR A 1 195 ? 10.442 16.898 -7.854 1.00 94.38 195 TYR A N 1
ATOM 1496 C CA . TYR A 1 195 ? 11.870 16.604 -7.882 1.00 94.38 195 TYR A CA 1
ATOM 1497 C C . TYR A 1 195 ? 12.685 17.864 -7.577 1.00 94.38 195 TYR A C 1
ATOM 1499 O O . TYR A 1 195 ? 12.580 18.878 -8.263 1.00 94.38 195 TYR A O 1
ATOM 1507 N N . ILE A 1 196 ? 13.573 17.778 -6.587 1.00 94.69 196 ILE A N 1
ATOM 1508 C CA . ILE A 1 196 ? 14.519 18.853 -6.274 1.00 94.69 196 ILE A CA 1
ATOM 1509 C C . ILE A 1 196 ? 15.941 18.315 -6.360 1.00 94.69 196 ILE A C 1
ATOM 1511 O O . ILE A 1 196 ? 16.334 17.426 -5.600 1.00 94.69 196 ILE A O 1
ATOM 1515 N N . GLU A 1 197 ? 16.749 18.907 -7.242 1.00 93.38 197 GLU A N 1
ATOM 1516 C CA . GLU A 1 197 ? 18.174 18.597 -7.318 1.00 93.38 197 GLU A CA 1
ATOM 1517 C C . GLU A 1 197 ? 18.888 19.058 -6.035 1.00 93.38 197 GLU A C 1
ATOM 1519 O O . GLU A 1 197 ? 18.924 20.240 -5.692 1.00 93.38 197 GLU A O 1
ATOM 1524 N N . THR A 1 198 ? 19.451 18.101 -5.297 1.00 93.12 198 THR A N 1
ATOM 1525 C CA . THR A 1 198 ? 20.168 18.331 -4.038 1.00 93.12 198 THR A CA 1
ATOM 1526 C C . THR A 1 198 ? 21.330 17.352 -3.895 1.00 93.12 198 THR A C 1
ATOM 1528 O O . THR A 1 198 ? 21.245 16.201 -4.320 1.00 93.12 198 THR A O 1
ATOM 1531 N N . ASN A 1 199 ? 22.413 17.800 -3.256 1.00 93.44 199 ASN A N 1
ATOM 1532 C CA . ASN A 1 199 ? 23.578 16.963 -2.947 1.00 93.44 199 ASN A CA 1
ATOM 1533 C C . ASN A 1 199 ? 23.422 16.170 -1.638 1.00 93.44 199 ASN A C 1
ATOM 1535 O O . ASN A 1 199 ? 24.257 15.322 -1.340 1.00 93.44 199 ASN A O 1
ATOM 1539 N N . ASP A 1 200 ? 22.378 16.453 -0.854 1.00 94.94 200 ASP A N 1
ATOM 1540 C CA . ASP A 1 200 ? 22.093 15.789 0.424 1.00 94.94 200 ASP A CA 1
ATOM 1541 C C . ASP A 1 200 ? 20.618 15.334 0.480 1.00 94.94 200 ASP A C 1
ATOM 1543 O O . ASP A 1 200 ? 19.814 15.867 1.255 1.00 94.94 200 ASP A O 1
ATOM 1547 N N . PRO A 1 201 ? 20.192 14.409 -0.398 1.00 96.69 201 PRO A N 1
ATOM 1548 C CA . PRO A 1 201 ? 18.858 13.820 -0.326 1.00 96.69 201 PRO A CA 1
ATOM 1549 C C . PRO A 1 201 ? 18.731 12.917 0.911 1.00 96.69 201 PRO A C 1
ATOM 1551 O O . PRO A 1 201 ? 19.694 12.292 1.359 1.00 96.69 201 PRO A O 1
ATOM 1554 N N . VAL A 1 202 ? 17.523 12.800 1.463 1.00 97.25 202 VAL A N 1
ATOM 1555 C CA . VAL A 1 202 ? 17.282 11.854 2.566 1.00 97.25 202 VAL A CA 1
ATOM 1556 C C . VAL A 1 202 ? 17.299 10.434 2.004 1.00 97.25 202 VAL A C 1
ATOM 1558 O O . VAL A 1 202 ? 16.491 10.111 1.147 1.00 97.25 202 VAL A O 1
ATOM 1561 N N . THR A 1 203 ? 18.202 9.578 2.481 1.00 96.56 203 THR A N 1
ATOM 1562 C CA . THR A 1 203 ? 18.272 8.178 2.023 1.00 96.56 203 THR A CA 1
ATOM 1563 C C . THR A 1 203 ? 17.155 7.323 2.628 1.00 96.56 203 THR A C 1
ATOM 1565 O O . THR A 1 203 ? 16.679 7.613 3.728 1.00 96.56 203 THR A O 1
ATOM 1568 N N . THR A 1 204 ? 16.814 6.195 1.998 1.00 96.56 204 THR A N 1
ATOM 1569 C CA . THR A 1 204 ? 15.876 5.198 2.555 1.00 96.56 204 THR A CA 1
ATOM 1570 C C . THR A 1 204 ? 16.280 4.723 3.953 1.00 96.56 204 THR A C 1
ATOM 1572 O O . THR A 1 204 ? 15.440 4.620 4.846 1.00 96.56 204 THR A O 1
ATOM 1575 N N . ARG A 1 205 ? 17.580 4.492 4.197 1.00 96.75 205 ARG A N 1
ATOM 1576 C CA . ARG A 1 205 ? 18.090 4.124 5.530 1.00 96.75 205 ARG A CA 1
ATOM 1577 C C . ARG A 1 205 ? 17.781 5.211 6.559 1.00 96.75 205 ARG A C 1
ATOM 1579 O O . ARG A 1 205 ? 17.253 4.900 7.626 1.00 96.75 205 ARG A O 1
ATOM 1586 N N . SER A 1 206 ? 18.102 6.462 6.236 1.00 97.19 206 SER A N 1
ATOM 1587 C CA . SER A 1 206 ? 17.845 7.613 7.107 1.00 97.19 206 SER A CA 1
ATOM 1588 C C . SER A 1 206 ? 16.349 7.833 7.330 1.00 97.19 206 SER A C 1
ATOM 1590 O O . SER A 1 206 ? 15.936 8.200 8.432 1.00 97.19 206 SER A O 1
ATOM 1592 N N . ALA A 1 207 ? 15.522 7.560 6.319 1.00 97.75 207 ALA A N 1
ATOM 1593 C CA . ALA A 1 207 ? 14.076 7.645 6.435 1.00 97.75 207 ALA A CA 1
ATOM 1594 C C . ALA A 1 207 ? 13.520 6.611 7.421 1.00 97.75 207 ALA A C 1
ATOM 1596 O O . ALA A 1 207 ? 12.783 6.969 8.340 1.00 97.75 207 ALA A O 1
ATOM 1597 N N . ILE A 1 208 ? 13.949 5.350 7.310 1.00 97.81 208 ILE A N 1
ATOM 1598 C CA . ILE A 1 208 ? 13.555 4.289 8.247 1.00 97.81 208 ILE A CA 1
ATOM 1599 C C . ILE A 1 208 ? 14.046 4.594 9.668 1.00 97.81 208 ILE A C 1
ATOM 1601 O O . ILE A 1 208 ? 13.302 4.398 10.626 1.00 97.81 208 ILE A O 1
ATOM 1605 N N . GLN A 1 209 ? 15.265 5.115 9.830 1.00 97.44 209 GLN A N 1
ATOM 1606 C CA . GLN A 1 209 ? 15.761 5.557 11.141 1.00 97.44 209 GLN A CA 1
ATOM 1607 C C . GLN A 1 209 ? 14.875 6.660 11.735 1.00 97.44 209 GLN A C 1
ATOM 1609 O O . GLN A 1 209 ? 14.454 6.554 12.885 1.00 97.44 209 GLN A O 1
ATOM 1614 N N . SER A 1 210 ? 14.499 7.653 10.924 1.00 97.25 210 SER A N 1
ATOM 1615 C CA . SER A 1 210 ? 13.606 8.741 11.344 1.00 97.25 210 SER A CA 1
ATOM 1616 C C . SER A 1 210 ? 12.224 8.228 11.762 1.00 97.25 210 SER A C 1
ATOM 1618 O O . SER A 1 210 ? 11.653 8.719 12.732 1.00 97.25 210 SER A O 1
ATOM 1620 N N . ILE A 1 211 ? 11.691 7.219 11.066 1.00 97.44 211 ILE A N 1
ATOM 1621 C CA . ILE A 1 211 ? 10.439 6.537 11.429 1.00 97.44 211 ILE A CA 1
ATOM 1622 C C . ILE A 1 211 ? 10.594 5.766 12.743 1.00 97.44 211 ILE A C 1
ATOM 1624 O O . ILE A 1 211 ? 9.708 5.812 13.597 1.00 97.44 211 ILE A O 1
ATOM 1628 N N . ASN A 1 212 ? 11.713 5.062 12.921 1.00 96.62 212 ASN A N 1
ATOM 1629 C CA . ASN A 1 212 ? 11.957 4.241 14.103 1.00 96.62 212 ASN A CA 1
ATOM 1630 C C . ASN A 1 212 ? 12.039 5.075 15.390 1.00 96.62 212 ASN A C 1
ATOM 1632 O O . ASN A 1 212 ? 11.609 4.619 16.453 1.00 96.62 212 ASN A O 1
ATOM 1636 N N . GLU A 1 213 ? 12.549 6.300 15.272 1.00 96.19 213 GLU A N 1
ATOM 1637 C CA . GLU A 1 213 ? 12.691 7.276 16.356 1.00 96.19 213 GLU A CA 1
ATOM 1638 C C . GLU A 1 213 ? 11.489 8.229 16.486 1.00 96.19 213 GLU A C 1
ATOM 1640 O O . GLU A 1 213 ? 11.407 8.993 17.454 1.00 96.19 213 GLU A O 1
ATOM 1645 N N . LEU A 1 214 ? 10.537 8.188 15.544 1.00 96.19 214 LEU A N 1
ATOM 1646 C CA . LEU A 1 214 ? 9.402 9.106 15.500 1.00 96.19 214 LEU A CA 1
ATOM 1647 C C . LEU A 1 214 ? 8.538 8.976 16.755 1.00 96.19 214 LEU A C 1
ATOM 1649 O O . LEU A 1 214 ? 8.110 7.887 17.134 1.00 96.19 214 LEU A O 1
ATOM 1653 N N . ARG A 1 215 ? 8.227 10.120 17.368 1.00 94.19 215 ARG A N 1
ATOM 1654 C CA . ARG A 1 215 ? 7.336 10.221 18.527 1.00 94.19 215 ARG A CA 1
ATOM 1655 C C . ARG A 1 215 ? 6.043 10.912 18.142 1.00 94.19 215 ARG A C 1
ATOM 1657 O O . ARG A 1 215 ? 6.067 11.982 17.538 1.00 94.19 215 ARG A O 1
ATOM 1664 N N . ASP A 1 216 ? 4.929 10.352 18.591 1.00 91.38 216 ASP A N 1
ATOM 1665 C CA . ASP A 1 216 ? 3.609 10.947 18.423 1.00 91.38 216 ASP A CA 1
ATOM 1666 C C . ASP A 1 216 ? 2.879 11.046 19.762 1.00 91.38 216 ASP A C 1
ATOM 1668 O O . ASP A 1 216 ? 2.011 10.245 20.097 1.00 91.38 216 ASP A O 1
ATOM 1672 N N . ASN A 1 217 ? 3.234 12.066 20.544 1.00 86.50 217 ASN A N 1
ATOM 1673 C CA . ASN A 1 217 ? 2.699 12.259 21.898 1.00 86.50 217 ASN A CA 1
ATOM 1674 C C . ASN A 1 217 ? 1.170 12.438 21.943 1.00 86.50 217 ASN A C 1
ATOM 1676 O O . ASN A 1 217 ? 0.576 12.304 23.009 1.00 86.50 217 ASN A O 1
ATOM 1680 N N . ASN A 1 218 ? 0.540 12.745 20.804 1.00 87.75 218 ASN A N 1
ATOM 1681 C CA . ASN A 1 218 ? -0.902 12.958 20.714 1.00 87.75 218 ASN A CA 1
ATOM 1682 C C . ASN A 1 218 ? -1.642 11.751 20.112 1.00 87.75 218 ASN A C 1
ATOM 1684 O O . ASN A 1 218 ? -2.843 11.867 19.884 1.00 87.75 218 ASN A O 1
ATOM 1688 N N . ASN A 1 219 ? -0.956 10.626 19.856 1.00 87.38 219 ASN A N 1
ATOM 1689 C CA . ASN A 1 219 ? -1.532 9.402 19.281 1.00 87.38 219 ASN A CA 1
ATOM 1690 C C . ASN A 1 219 ? -2.403 9.667 18.035 1.00 87.38 219 ASN A C 1
ATOM 1692 O O . ASN A 1 219 ? -3.512 9.152 17.913 1.00 87.38 219 ASN A O 1
ATOM 1696 N N . ARG A 1 220 ? -1.917 10.522 17.135 1.00 92.81 220 ARG A N 1
ATOM 1697 C CA . ARG A 1 220 ? -2.560 10.907 15.876 1.00 92.81 220 ARG A CA 1
ATOM 1698 C C . ARG A 1 220 ? -2.587 9.788 14.849 1.00 92.81 220 ARG A C 1
ATOM 1700 O O . ARG A 1 220 ? -3.431 9.850 13.962 1.00 92.81 220 ARG A O 1
ATOM 1707 N N . ILE A 1 221 ? -1.651 8.841 14.916 1.00 95.00 221 ILE A N 1
ATOM 1708 C CA . ILE A 1 221 ? -1.570 7.736 13.957 1.00 95.00 221 ILE A CA 1
ATOM 1709 C C . ILE A 1 221 ? -1.711 6.371 14.619 1.00 95.00 221 ILE A C 1
ATOM 1711 O O . ILE A 1 221 ? -1.189 6.102 15.700 1.00 95.00 221 ILE A O 1
ATOM 1715 N N . ASN A 1 222 ? -2.394 5.477 13.912 1.00 94.06 222 ASN A N 1
ATOM 1716 C CA . ASN A 1 222 ? -2.550 4.072 14.266 1.00 94.06 222 ASN A CA 1
ATOM 1717 C C . ASN A 1 222 ? -2.028 3.124 13.169 1.00 94.06 222 ASN A C 1
ATOM 1719 O O . ASN A 1 222 ? -1.991 1.908 13.385 1.00 94.06 222 ASN A O 1
ATOM 1723 N N . CYS A 1 223 ? -1.581 3.659 12.030 1.00 94.88 223 CYS A N 1
ATOM 1724 C CA . CYS A 1 223 ? -0.962 2.904 10.945 1.00 94.88 223 CYS A CA 1
ATOM 1725 C C . CYS A 1 223 ? 0.213 3.641 10.291 1.00 94.88 223 CYS A C 1
ATOM 1727 O O . CYS A 1 223 ? 0.308 4.867 10.324 1.00 94.88 223 CYS A O 1
ATOM 1729 N N . LEU A 1 224 ? 1.102 2.860 9.680 1.00 96.69 224 LEU A N 1
ATOM 1730 C CA . LEU A 1 224 ? 2.186 3.325 8.816 1.00 96.69 224 LEU A CA 1
ATOM 1731 C C . LEU A 1 224 ? 2.079 2.604 7.471 1.00 96.69 224 LEU A C 1
ATOM 1733 O O . LEU A 1 224 ? 1.944 1.379 7.450 1.00 96.69 224 LEU A O 1
ATOM 1737 N N . VAL A 1 225 ? 2.161 3.352 6.376 1.00 96.44 225 VAL A N 1
ATOM 1738 C CA . VAL A 1 225 ? 2.289 2.829 5.012 1.00 96.44 225 VAL A CA 1
ATOM 1739 C C . VAL A 1 225 ? 3.612 3.342 4.459 1.00 96.44 225 VAL A C 1
ATOM 1741 O O . VAL A 1 225 ? 3.825 4.548 4.426 1.00 96.44 225 VAL A O 1
ATOM 1744 N N . PHE A 1 226 ? 4.514 2.439 4.088 1.00 96.06 226 PHE A N 1
ATOM 1745 C CA . PHE A 1 226 ? 5.849 2.767 3.596 1.00 96.06 226 PHE A CA 1
ATOM 1746 C C . PHE A 1 226 ? 6.013 2.234 2.177 1.00 96.06 226 PHE A C 1
ATOM 1748 O O . PHE A 1 226 ? 6.044 1.018 1.983 1.00 96.06 226 PHE A O 1
ATOM 1755 N N . LEU A 1 227 ? 6.087 3.139 1.209 1.00 93.00 227 LEU A N 1
ATOM 1756 C CA . LEU A 1 227 ? 6.338 2.837 -0.190 1.00 93.00 227 LEU A CA 1
ATOM 1757 C C . LEU A 1 227 ? 7.843 2.967 -0.437 1.00 93.00 227 LEU A C 1
ATOM 1759 O O . LEU A 1 227 ? 8.490 3.862 0.112 1.00 93.00 227 LEU A O 1
ATOM 1763 N N . SER A 1 228 ? 8.422 2.034 -1.190 1.00 92.06 228 SER A N 1
ATOM 1764 C CA . SER A 1 228 ? 9.835 2.108 -1.551 1.00 92.06 228 SER A CA 1
ATOM 1765 C C . SER A 1 228 ? 10.149 1.456 -2.886 1.00 92.06 228 SER A C 1
ATOM 1767 O O . SER A 1 228 ? 9.695 0.349 -3.171 1.0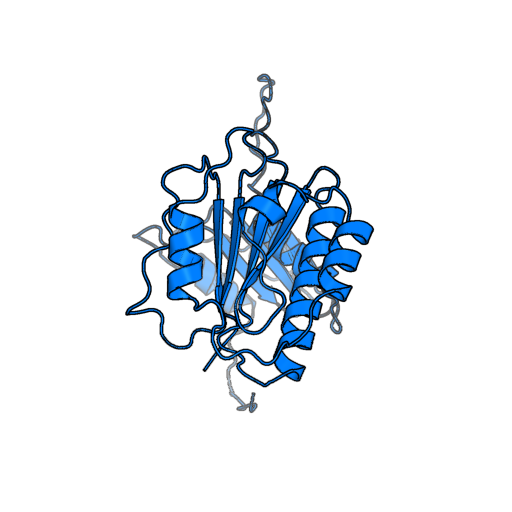0 92.06 228 SER A O 1
ATOM 1769 N N . ALA A 1 229 ? 10.995 2.130 -3.662 1.00 89.25 229 ALA A N 1
ATOM 1770 C CA . ALA A 1 229 ? 11.601 1.621 -4.889 1.00 89.25 229 ALA A CA 1
ATOM 1771 C C . ALA A 1 229 ? 13.018 1.059 -4.653 1.00 89.25 229 ALA A C 1
ATOM 1773 O O . ALA A 1 229 ? 13.785 0.842 -5.590 1.00 89.25 229 ALA A O 1
ATOM 1774 N N . ALA A 1 230 ? 13.407 0.822 -3.395 1.00 88.88 230 ALA A N 1
ATOM 1775 C CA . ALA A 1 230 ? 14.689 0.207 -3.079 1.00 88.88 230 ALA A CA 1
ATOM 1776 C C . ALA A 1 230 ? 14.754 -1.234 -3.617 1.00 88.88 230 ALA A C 1
ATOM 1778 O O . ALA A 1 230 ? 14.114 -2.137 -3.082 1.00 88.88 230 ALA A O 1
ATOM 1779 N N . LYS A 1 231 ? 15.610 -1.465 -4.620 1.00 84.81 231 LYS A N 1
ATOM 1780 C CA . LYS A 1 231 ? 15.854 -2.793 -5.220 1.00 84.81 231 LYS A CA 1
ATOM 1781 C C . LYS A 1 231 ? 16.430 -3.819 -4.247 1.00 84.81 231 LYS A C 1
ATOM 1783 O O . LYS A 1 231 ? 16.264 -5.022 -4.415 1.00 84.81 231 LYS A O 1
ATOM 1788 N N . ASN A 1 232 ? 17.159 -3.352 -3.235 1.00 81.38 232 ASN A N 1
ATOM 1789 C CA . ASN A 1 232 ? 17.787 -4.217 -2.249 1.00 81.38 232 ASN A CA 1
ATOM 1790 C C . ASN A 1 232 ? 17.540 -3.692 -0.833 1.00 81.38 232 ASN A C 1
ATOM 1792 O O . ASN A 1 232 ? 18.016 -2.622 -0.454 1.00 81.38 232 ASN A O 1
ATOM 1796 N N . ALA A 1 233 ? 16.825 -4.492 -0.043 1.00 83.69 233 ALA A N 1
ATOM 1797 C CA . ALA A 1 233 ? 16.516 -4.193 1.346 1.00 83.69 233 ALA A CA 1
ATOM 1798 C C . ALA A 1 233 ? 17.416 -4.919 2.363 1.00 83.69 233 ALA A C 1
ATOM 1800 O O . ALA A 1 233 ? 17.261 -4.676 3.557 1.00 83.69 233 ALA A O 1
ATOM 1801 N N . TYR A 1 234 ? 18.352 -5.781 1.936 1.00 81.50 234 TYR A N 1
ATOM 1802 C CA . TYR A 1 234 ? 19.166 -6.610 2.841 1.00 81.50 234 TYR A CA 1
ATOM 1803 C C . TYR A 1 234 ? 19.943 -5.788 3.868 1.00 81.50 234 TYR A C 1
ATOM 1805 O O . TYR A 1 234 ? 20.009 -6.168 5.036 1.00 81.50 234 TYR A O 1
ATOM 1813 N N . ASP A 1 235 ? 20.482 -4.643 3.452 1.00 85.94 235 ASP A N 1
ATOM 1814 C CA . ASP A 1 235 ? 21.261 -3.787 4.342 1.00 85.94 235 ASP A CA 1
ATOM 1815 C C . ASP A 1 235 ? 20.396 -2.755 5.074 1.00 85.94 235 ASP A C 1
ATOM 1817 O O . ASP A 1 235 ? 20.889 -2.084 5.987 1.00 85.94 235 ASP A O 1
ATOM 1821 N N . LEU A 1 236 ? 19.125 -2.577 4.698 1.00 91.94 236 LEU A N 1
ATOM 1822 C CA . LEU A 1 236 ? 18.259 -1.571 5.307 1.00 91.94 236 LEU A CA 1
ATOM 1823 C C . LEU A 1 236 ? 17.881 -1.968 6.743 1.00 91.94 236 LEU A C 1
ATOM 1825 O O . LEU A 1 236 ? 17.659 -3.141 7.044 1.00 91.94 236 LEU A O 1
ATOM 1829 N N . PRO A 1 237 ? 17.790 -0.995 7.666 1.00 93.50 237 PRO A N 1
ATOM 1830 C CA . PRO A 1 237 ? 17.304 -1.277 9.004 1.00 93.50 237 PRO A CA 1
ATOM 1831 C C . PRO A 1 237 ? 15.840 -1.719 8.930 1.00 93.50 237 PRO A C 1
ATOM 1833 O O . PRO A 1 237 ? 15.072 -1.268 8.083 1.00 93.50 237 PRO A O 1
ATOM 1836 N N . ARG A 1 238 ? 15.427 -2.579 9.860 1.00 93.88 238 ARG A N 1
ATOM 1837 C CA . ARG A 1 238 ? 14.023 -2.978 9.968 1.00 93.88 238 ARG A CA 1
ATOM 1838 C C . ARG A 1 238 ? 13.171 -1.778 10.389 1.00 93.88 238 ARG A C 1
ATOM 1840 O O . ARG A 1 238 ? 13.518 -1.089 11.351 1.00 93.88 238 ARG A O 1
ATOM 1847 N N . ILE A 1 239 ? 12.028 -1.581 9.732 1.00 92.50 239 ILE A N 1
ATOM 1848 C CA . ILE A 1 239 ? 10.984 -0.669 10.216 1.00 92.50 239 ILE A CA 1
ATOM 1849 C C . ILE A 1 239 ? 10.422 -1.256 11.513 1.00 92.50 239 ILE A C 1
ATOM 1851 O O . ILE A 1 239 ? 9.760 -2.294 11.520 1.00 92.50 239 ILE A O 1
ATOM 1855 N N . ASN A 1 240 ? 10.753 -0.609 12.621 1.00 93.44 240 ASN A N 1
ATOM 1856 C CA . ASN A 1 240 ? 10.365 -0.976 13.970 1.00 93.44 240 ASN A CA 1
ATOM 1857 C C . ASN A 1 240 ? 10.244 0.302 14.822 1.00 93.44 240 ASN A C 1
ATOM 1859 O O . ASN A 1 240 ? 11.181 0.641 15.550 1.00 93.44 240 ASN A O 1
ATOM 1863 N N . PRO A 1 241 ? 9.130 1.046 14.712 1.00 92.56 241 PRO A N 1
ATOM 1864 C CA . PRO A 1 241 ? 8.900 2.245 15.510 1.00 92.56 241 PRO A CA 1
ATOM 1865 C C . PRO A 1 241 ? 8.914 1.964 17.009 1.00 92.56 241 PRO A C 1
ATOM 1867 O O . PRO A 1 241 ? 8.118 1.173 17.505 1.00 92.56 241 PRO A O 1
ATOM 1870 N N . GLN A 1 242 ? 9.805 2.636 17.740 1.00 90.50 242 GLN A N 1
ATOM 1871 C CA . GLN A 1 242 ? 9.993 2.407 19.180 1.00 90.50 242 GLN A CA 1
ATOM 1872 C C . GLN A 1 242 ? 9.025 3.218 20.049 1.00 90.50 242 GLN A C 1
ATOM 1874 O O . GLN A 1 242 ? 8.859 2.940 21.237 1.00 90.50 242 GLN A O 1
ATOM 1879 N N . HIS A 1 243 ? 8.415 4.260 19.480 1.00 92.06 243 HIS A N 1
ATOM 1880 C CA . HIS A 1 243 ? 7.617 5.237 20.223 1.00 92.06 243 HIS A CA 1
ATOM 1881 C C . HIS A 1 243 ? 6.221 5.468 19.629 1.00 92.06 243 HIS A C 1
ATOM 1883 O O . HIS A 1 243 ? 5.534 6.407 20.032 1.00 92.06 243 HIS A O 1
ATOM 1889 N N . LEU A 1 244 ? 5.792 4.622 18.688 1.00 90.12 244 LEU A N 1
ATOM 1890 C CA . LEU A 1 244 ? 4.476 4.699 18.056 1.00 90.12 244 LEU A CA 1
ATOM 1891 C C . LEU A 1 244 ? 3.622 3.494 18.452 1.00 90.12 244 LEU A C 1
ATOM 1893 O O . LEU A 1 244 ? 4.085 2.356 18.426 1.00 90.12 244 LEU A O 1
ATOM 1897 N N . GLN A 1 245 ? 2.349 3.732 18.760 1.00 87.50 245 GLN A N 1
ATOM 1898 C CA . GLN A 1 245 ? 1.381 2.680 19.094 1.00 87.50 245 GLN A CA 1
ATOM 1899 C C . GLN A 1 245 ? 0.644 2.189 17.839 1.00 87.50 245 GLN A C 1
ATOM 1901 O O . GLN A 1 245 ? -0.585 2.234 17.750 1.00 87.50 245 GLN A O 1
ATOM 1906 N N . LEU A 1 246 ? 1.403 1.755 16.830 1.00 90.31 246 LEU A N 1
ATOM 1907 C CA . LEU A 1 246 ? 0.829 1.332 15.555 1.00 90.31 246 LEU A CA 1
ATOM 1908 C C . LEU A 1 246 ? 0.098 -0.005 15.695 1.00 90.31 246 LEU A C 1
ATOM 1910 O O . LEU A 1 246 ? 0.623 -0.976 16.233 1.00 90.31 246 LEU A O 1
ATOM 1914 N N . LYS A 1 247 ? -1.107 -0.071 15.131 1.00 91.00 247 LYS A N 1
ATOM 1915 C CA . LYS A 1 247 ? -1.885 -1.306 14.976 1.00 91.00 247 LYS A CA 1
ATOM 1916 C C . LYS A 1 247 ? -1.551 -2.030 13.674 1.00 91.00 247 LYS A C 1
ATOM 1918 O O . LYS A 1 247 ? -1.840 -3.218 13.545 1.00 91.00 247 LYS A O 1
ATOM 1923 N N . ARG A 1 248 ? -1.000 -1.312 12.690 1.00 89.88 248 ARG A N 1
ATOM 1924 C CA . ARG A 1 248 ? -0.679 -1.848 11.365 1.00 89.88 248 ARG A CA 1
ATOM 1925 C C . ARG A 1 248 ? 0.521 -1.136 10.750 1.00 89.88 248 ARG A C 1
ATOM 1927 O O . ARG A 1 248 ? 0.589 0.087 10.761 1.00 89.88 248 ARG A O 1
ATOM 1934 N N . ILE A 1 249 ? 1.421 -1.918 10.167 1.00 92.00 249 ILE A N 1
ATOM 1935 C CA . ILE A 1 249 ? 2.485 -1.440 9.285 1.00 92.00 249 ILE A CA 1
ATOM 1936 C C . ILE A 1 249 ? 2.285 -2.143 7.945 1.00 92.00 249 ILE A C 1
ATOM 1938 O O . ILE A 1 249 ? 2.116 -3.362 7.915 1.00 92.00 249 ILE A O 1
ATOM 1942 N N . VAL A 1 250 ? 2.265 -1.374 6.863 1.00 89.94 250 VAL A N 1
ATOM 1943 C CA . VAL A 1 250 ? 2.201 -1.860 5.484 1.00 89.94 250 VAL A CA 1
ATOM 1944 C C . VAL A 1 250 ? 3.467 -1.388 4.783 1.00 89.94 250 VAL A C 1
ATOM 1946 O O . VAL A 1 250 ? 3.774 -0.201 4.822 1.00 89.94 250 VAL A O 1
ATOM 1949 N N . ALA A 1 251 ? 4.201 -2.309 4.169 1.00 90.44 251 ALA A N 1
ATOM 1950 C CA . ALA A 1 251 ? 5.335 -1.993 3.310 1.00 90.44 251 ALA A CA 1
ATOM 1951 C C . ALA A 1 251 ? 4.972 -2.378 1.873 1.00 90.44 251 ALA A C 1
ATOM 1953 O O . ALA A 1 251 ? 4.454 -3.474 1.651 1.00 90.44 251 ALA A O 1
ATOM 1954 N N . VAL A 1 252 ? 5.216 -1.474 0.929 1.00 86.44 252 VAL A N 1
ATOM 1955 C CA . VAL A 1 252 ? 4.883 -1.623 -0.489 1.00 86.44 252 VAL A CA 1
ATOM 1956 C C . VAL A 1 252 ? 6.166 -1.459 -1.296 1.00 86.44 252 VAL A C 1
ATOM 1958 O O . VAL A 1 252 ? 6.829 -0.430 -1.197 1.00 86.44 252 VAL A O 1
ATOM 1961 N N . GLY A 1 253 ? 6.526 -2.484 -2.068 1.00 86.25 253 GLY A N 1
ATOM 1962 C CA . GLY A 1 253 ? 7.600 -2.393 -3.056 1.00 86.25 253 GLY A CA 1
ATOM 1963 C C . GLY A 1 253 ? 7.056 -1.817 -4.360 1.00 86.25 253 GLY A C 1
ATOM 1964 O O . GLY A 1 253 ? 6.038 -2.303 -4.850 1.00 86.25 253 GLY A O 1
ATOM 1965 N N . LEU A 1 254 ? 7.713 -0.786 -4.887 1.00 76.38 254 LEU A N 1
ATOM 1966 C CA . LEU A 1 254 ? 7.347 -0.119 -6.143 1.00 76.38 254 LEU A CA 1
ATOM 1967 C C . LEU A 1 254 ? 8.131 -0.639 -7.348 1.00 76.38 254 LEU A C 1
ATOM 1969 O O . LEU A 1 254 ? 7.734 -0.409 -8.486 1.00 76.38 254 LEU A O 1
ATOM 1973 N N . ASP A 1 255 ? 9.220 -1.363 -7.100 1.00 65.25 255 ASP A N 1
ATOM 1974 C CA . ASP A 1 255 ? 10.016 -1.994 -8.143 1.00 65.25 255 ASP A CA 1
ATOM 1975 C C . ASP A 1 255 ? 9.743 -3.504 -8.174 1.00 65.25 255 ASP A C 1
ATOM 1977 O O . ASP A 1 255 ? 9.686 -4.165 -7.134 1.00 65.25 255 ASP A O 1
ATOM 1981 N N . SER A 1 256 ? 9.536 -4.034 -9.379 1.00 44.12 256 SER A N 1
ATOM 1982 C CA . SER A 1 256 ? 9.272 -5.456 -9.640 1.00 44.12 256 SER A CA 1
ATOM 1983 C C . SER A 1 256 ? 10.454 -6.167 -10.308 1.00 44.12 256 SER A C 1
ATOM 1985 O O . SER A 1 256 ? 10.310 -7.323 -10.714 1.00 44.12 256 SER A O 1
ATOM 1987 N N . THR A 1 257 ? 11.606 -5.489 -10.414 1.00 34.44 257 THR A N 1
ATOM 1988 C CA . THR A 1 257 ? 12.831 -6.007 -11.043 1.00 34.44 257 THR A CA 1
ATOM 1989 C C . THR A 1 257 ? 13.917 -6.424 -10.062 1.00 34.44 257 THR A C 1
ATOM 1991 O O . THR A 1 257 ? 14.170 -5.700 -9.074 1.00 34.44 257 THR A O 1
#

Organism: Ancylostoma caninum (NCBI:txid29170)

Sequence (257 aa):
MDYEEMDNPLHTKAAIQAINDMRDDSNRINCLVFFSAVKDASNLPQINPKNAQIDKIVAVGLDNADLNVVLPSNGIAVSVPKHFLDSHVNQIVSAIMKKPAPVTTTPKPTTAPPQITPECLVVGDLYNFGKDQDAYDLEADLLDAVGYDVFGVSPGSKLGLWLYGYTKRTSPSSALQKMRSNYTQFKNDLDDMEYIETNDPVTTRSAIQSINELRDNNNRINCLVFLSAAKNAYDLPRINPQHLQLKRIVAVGLDST

Radius of gyration: 22.78 Å; chains: 1; bounding box: 53×53×50 Å